Protein AF-F0Z780-F1 (afdb_monomer)

Radius of gyration: 33.23 Å; Cα contacts (8 Å, |Δi|>4): 718; chains: 1; bounding box: 71×70×121 Å

Secondary structure (DSSP, 8-state):
------------------------EEEETTEEEE---SSS-PEEEEEEEESSTTS-SEEEEEEEEEEEEEETTTTEEEEEESS-GGG--GGGSBT-EEEEEEEETTTTEEEEEE--GGGGGGSPPPEEEEESSPPPTT-EEEEEEEESTTBT-S-TTEEEEE-SS-EEEEEE---TT-TT--TTEEEEEEPS--SEEEEESSTT-SSEEEEEPPPPEEEEEEEETTTTEEEEEEE-----EETTTTEE-EEEEETTEEPPGGGEEEE-SSEEEEE----EEEEEEEEEEETTEEEEEEEEE--EEEEEEE---SSS--PEEEEEEEEEEHHHHHT-

pLDDT: mean 75.07, std 19.09, range [22.58, 96.75]

InterPro domains:
  IPR052014 Dictyostelium Tiger [PTHR31341] (7-334)
  IPR057594 TgrO1-like, immunoglobulin-like domain [PF24612] (133-207)

Foldseek 3Di:
DDDDDDPPPPPPPPPPPPPPPDWDFDDDVQKTKTQPPVPFDWAFQKKFWAQEPVNPHTDDIWGWDFDPDQPPVGSIIIIGTPDDDPPDDLQSAALIAMWTWTAGPVVRDIDTRDDDPCVLVVDDDWPPKDWPDAAFLQWDKTKIFTGNLRGNANDQQWWWKFDLADTDIWGKDDDSPDPPDDSRIIITTTHRHFAWIWIGSHPVSPDIDIGGHDFWAFPDWDADQVQQKIKTFTARKDDFFDDPVRDGQKWKDKPNHTDDPVQFPDIDGGMTMGNHDDQAWDKIWMKMGGNPGIDIDIDIDDWFFDDWDWPDDPDDDIDIDTDGGNPHHPVVVVVD

Solvent-accessible surface area (backbone atoms only — not comparable to full-atom values): 19415 Å² total; per-residue (Å²): 133,87,76,90,76,80,81,76,78,80,77,80,76,82,74,81,77,79,73,80,85,73,81,52,76,48,59,53,95,64,38,45,37,42,58,46,92,63,89,81,76,65,46,75,39,35,38,40,33,11,57,34,77,80,64,79,44,80,70,46,76,45,46,42,42,81,45,94,56,59,46,85,91,63,70,21,52,36,28,40,50,72,70,72,75,92,80,67,68,48,77,72,39,46,38,9,32,64,35,29,27,26,40,34,85,87,78,74,43,77,49,68,75,46,75,54,87,66,56,52,58,76,48,72,70,59,42,80,70,42,68,79,55,61,42,45,18,77,27,40,77,35,47,34,37,31,42,35,48,35,43,52,32,93,50,65,39,47,23,30,39,37,46,96,86,44,79,44,79,31,50,28,62,58,55,96,83,47,91,81,58,47,54,41,55,38,43,33,44,46,68,61,49,69,30,59,34,38,40,16,60,38,89,78,64,78,62,60,43,87,46,44,40,42,50,40,44,83,76,49,74,47,78,40,83,91,76,31,30,35,39,35,33,35,38,35,33,67,73,63,64,46,70,101,79,54,40,75,44,62,48,45,24,52,70,84,42,74,60,56,73,86,33,51,71,46,59,44,45,44,39,36,34,28,60,45,85,74,74,43,23,42,79,42,43,40,33,44,33,40,71,84,29,60,37,72,51,77,48,71,48,69,60,42,77,72,48,73,48,70,73,53,54,104,72,92,57,62,60,73,48,74,43,60,46,18,78,45,44,69,68,63,56,78,78,109

Organism: Dictyostelium purpureum (NCBI:txid5786)

Mean predicted aligned error: 13.3 Å

Structure (mmCIF, N/CA/C/O backbone):
data_AF-F0Z780-F1
#
_entry.id   AF-F0Z780-F1
#
loop_
_atom_site.group_PDB
_atom_site.id
_atom_site.type_symbol
_atom_site.label_atom_id
_atom_site.label_alt_id
_atom_site.label_comp_id
_atom_site.label_asym_id
_atom_site.label_entity_id
_atom_site.label_seq_id
_atom_site.pdbx_PDB_ins_code
_atom_site.Cartn_x
_atom_site.Cartn_y
_atom_site.Cartn_z
_atom_site.occupancy
_atom_site.B_iso_or_equiv
_atom_site.auth_seq_id
_atom_site.auth_comp_id
_atom_site.auth_asym_id
_atom_site.auth_atom_id
_atom_site.pdbx_PDB_model_num
ATOM 1 N N . MET A 1 1 ? -29.418 52.257 -61.239 1.00 32.25 1 MET A N 1
ATOM 2 C CA . MET A 1 1 ? -30.129 51.073 -61.762 1.00 32.25 1 MET A CA 1
ATOM 3 C C . MET A 1 1 ? -29.142 49.912 -61.785 1.00 32.25 1 MET A C 1
ATOM 5 O O . MET A 1 1 ? -28.272 49.930 -62.636 1.00 32.25 1 MET A O 1
ATOM 9 N N . PHE A 1 2 ? -29.256 49.010 -60.795 1.00 33.00 2 PHE A N 1
ATOM 10 C CA . PHE A 1 2 ? -28.648 47.668 -60.660 1.00 33.00 2 PHE A CA 1
ATOM 11 C C . PHE A 1 2 ? -27.128 47.525 -60.923 1.00 33.00 2 PHE A C 1
ATOM 13 O O . PHE A 1 2 ? -26.629 47.813 -61.997 1.00 33.00 2 PHE A O 1
ATOM 20 N N . LYS A 1 3 ? -26.317 46.993 -60.009 1.00 36.34 3 LYS A N 1
ATOM 21 C CA . LYS A 1 3 ? -26.526 45.740 -59.275 1.00 36.34 3 LYS A CA 1
ATOM 22 C C . LYS A 1 3 ? -25.589 45.709 -58.067 1.00 36.34 3 LYS A C 1
ATOM 24 O O . LYS A 1 3 ? -24.379 45.869 -58.231 1.00 36.34 3 LYS A O 1
ATOM 29 N N . ASP A 1 4 ? -26.159 45.444 -56.897 1.00 47.69 4 ASP A N 1
ATOM 30 C CA . ASP A 1 4 ? -25.434 44.998 -55.715 1.00 47.69 4 ASP A CA 1
ATOM 31 C C . ASP A 1 4 ? -24.524 43.824 -56.082 1.00 47.69 4 ASP A C 1
ATOM 33 O O . ASP A 1 4 ? -24.980 42.760 -56.507 1.00 47.69 4 ASP A O 1
ATOM 37 N N . LYS A 1 5 ? -23.213 44.026 -55.946 1.00 40.94 5 LYS A N 1
ATOM 38 C CA . LYS A 1 5 ? -22.260 42.922 -55.934 1.00 40.94 5 LYS A CA 1
ATOM 39 C C . LYS A 1 5 ? -22.094 42.496 -54.486 1.00 40.94 5 LYS A C 1
ATOM 41 O O . LYS A 1 5 ? -21.466 43.196 -53.696 1.00 40.94 5 LYS A O 1
ATOM 46 N N . ASN A 1 6 ? -22.707 41.356 -54.181 1.00 42.12 6 ASN A N 1
ATOM 47 C CA . ASN A 1 6 ? -22.566 40.579 -52.958 1.00 42.12 6 ASN A CA 1
ATOM 48 C C . ASN A 1 6 ? -21.171 40.746 -52.341 1.00 42.12 6 ASN A C 1
ATOM 50 O O . ASN A 1 6 ? -20.181 40.244 -52.877 1.00 42.12 6 ASN A O 1
ATOM 54 N N . LYS A 1 7 ? -21.098 41.429 -51.194 1.00 35.34 7 LYS A N 1
ATOM 55 C CA . LYS A 1 7 ? -19.942 41.333 -50.306 1.00 35.34 7 LYS A CA 1
ATOM 56 C C . LYS A 1 7 ? -19.950 39.927 -49.720 1.00 35.34 7 LYS A C 1
ATOM 58 O O . LYS A 1 7 ? -20.640 39.656 -48.743 1.00 35.34 7 LYS A O 1
ATOM 63 N N . ILE A 1 8 ? -19.207 39.025 -50.350 1.00 35.94 8 ILE A N 1
ATOM 64 C CA . ILE A 1 8 ? -18.860 37.744 -49.747 1.00 35.94 8 ILE A CA 1
ATOM 65 C C . ILE A 1 8 ? -17.878 38.072 -48.624 1.00 35.94 8 ILE A C 1
ATOM 67 O O . ILE A 1 8 ? -16.714 38.389 -48.862 1.00 35.94 8 ILE A O 1
ATOM 71 N N . VAL A 1 9 ? -18.380 38.061 -47.393 1.00 31.62 9 VAL A N 1
ATOM 72 C CA . VAL A 1 9 ? -17.545 38.044 -46.196 1.00 31.62 9 VAL A CA 1
ATOM 73 C C . VAL A 1 9 ? -16.902 36.662 -46.154 1.00 31.62 9 VAL A C 1
ATOM 75 O O . VAL A 1 9 ? -17.535 35.686 -45.762 1.00 31.62 9 VAL A O 1
ATOM 78 N N . ILE A 1 10 ? -15.657 36.564 -46.617 1.00 31.69 10 ILE A N 1
ATOM 79 C CA . ILE A 1 10 ? -14.843 35.368 -46.402 1.00 31.69 10 ILE A CA 1
ATOM 80 C C . ILE A 1 10 ? -14.388 35.425 -44.945 1.00 31.69 10 ILE A C 1
ATOM 82 O O . ILE A 1 10 ? -13.395 36.061 -44.600 1.00 31.69 10 ILE A O 1
ATOM 86 N N . LEU A 1 11 ? -15.178 34.796 -44.078 1.00 30.33 11 LEU A N 1
ATOM 87 C CA . LEU A 1 11 ? -14.785 34.466 -42.718 1.00 30.33 11 LEU A CA 1
ATOM 88 C C . LEU A 1 11 ? -13.691 33.396 -42.824 1.00 30.33 11 LEU A C 1
ATOM 90 O O . LEU A 1 11 ? -13.975 32.215 -43.017 1.00 30.33 11 LEU A O 1
ATOM 94 N N . VAL A 1 12 ? -12.426 33.815 -42.767 1.00 30.61 12 VAL A N 1
ATOM 95 C CA . VAL A 1 12 ? -11.300 32.886 -42.644 1.00 30.61 12 VAL A CA 1
ATOM 96 C C . VAL A 1 12 ? -11.346 32.322 -41.228 1.00 30.61 12 VAL A C 1
ATOM 98 O O . VAL A 1 12 ? -10.848 32.921 -40.277 1.00 30.61 12 VAL A O 1
ATOM 101 N N . PHE A 1 13 ? -12.009 31.177 -41.086 1.00 30.56 13 PHE A N 1
ATOM 102 C CA . PHE A 1 13 ? -11.932 30.345 -39.896 1.00 30.56 13 PHE A CA 1
ATOM 103 C C . PHE A 1 13 ? -10.505 29.788 -39.817 1.00 30.56 13 PHE A C 1
ATOM 105 O O . PHE A 1 13 ? -10.156 28.816 -40.485 1.00 30.56 13 PHE A O 1
ATOM 112 N N . LEU A 1 14 ? -9.659 30.436 -39.020 1.00 28.91 14 LEU A N 1
ATOM 113 C CA . LEU A 1 14 ? -8.366 29.902 -38.603 1.00 28.91 14 LEU A CA 1
ATOM 114 C C . LEU A 1 14 ? -8.640 28.763 -37.611 1.00 28.91 14 LEU A C 1
ATOM 116 O O . LEU A 1 14 ? -8.629 28.947 -36.397 1.00 28.91 14 LEU A O 1
ATOM 120 N N . ILE A 1 15 ? -8.950 27.577 -38.138 1.00 30.05 15 ILE A N 1
ATOM 121 C CA . ILE A 1 15 ? -8.931 26.347 -37.350 1.00 30.05 15 ILE A CA 1
ATOM 122 C C . ILE A 1 15 ? -7.457 26.045 -37.099 1.00 30.05 15 ILE A C 1
ATOM 124 O O . ILE A 1 15 ? -6.751 25.536 -37.967 1.00 30.05 15 ILE A O 1
ATOM 128 N N . HIS A 1 16 ? -6.980 26.399 -35.909 1.00 26.27 16 HIS A N 1
ATOM 129 C CA . HIS A 1 16 ? -5.718 25.896 -35.392 1.00 26.27 16 HIS A CA 1
ATOM 130 C C . HIS A 1 16 ? -5.920 24.402 -35.099 1.00 26.27 16 HIS A C 1
ATOM 132 O O . HIS A 1 16 ? -6.321 24.003 -34.008 1.00 26.27 16 HIS A O 1
ATOM 138 N N . LEU A 1 17 ? -5.743 23.574 -36.129 1.00 26.86 17 LEU A N 1
ATOM 139 C CA . LEU A 1 17 ? -5.691 22.123 -36.013 1.00 26.86 17 LEU A CA 1
ATOM 140 C C . LEU A 1 17 ? -4.353 21.781 -35.355 1.00 26.86 17 LEU A C 1
ATOM 142 O O . LEU A 1 17 ? -3.358 21.501 -36.018 1.00 26.86 17 LEU A O 1
ATOM 146 N N . SER A 1 18 ? -4.321 21.847 -34.027 1.00 22.58 18 SER A N 1
ATOM 147 C CA . SER A 1 18 ? -3.290 21.190 -33.232 1.00 22.58 18 SER A CA 1
ATOM 148 C C . SER A 1 18 ? -3.491 19.683 -33.379 1.00 22.58 18 SER A C 1
ATOM 150 O O . SER A 1 18 ? -4.132 19.041 -32.552 1.00 22.58 18 SER A O 1
ATOM 152 N N . ILE A 1 19 ? -3.003 19.116 -34.484 1.00 26.52 19 ILE A N 1
ATOM 153 C CA . ILE A 1 19 ? -2.889 17.668 -34.632 1.00 26.52 19 ILE A CA 1
ATOM 154 C C . ILE A 1 19 ? -1.747 17.255 -33.708 1.00 26.52 19 ILE A C 1
ATOM 156 O O . ILE A 1 19 ? -0.570 17.446 -34.009 1.00 26.52 19 ILE A O 1
ATOM 160 N N . CYS A 1 20 ? -2.100 16.754 -32.529 1.00 24.77 20 CYS A N 1
ATOM 161 C CA . CYS A 1 20 ? -1.158 16.085 -31.651 1.00 24.77 20 CYS A CA 1
ATOM 162 C C . CYS A 1 20 ? -0.715 14.784 -32.333 1.00 24.77 20 CYS A C 1
ATOM 164 O O . CYS A 1 20 ? -1.412 13.776 -32.269 1.00 24.77 20 CYS A O 1
ATOM 166 N N . PHE A 1 21 ? 0.437 14.806 -33.002 1.00 29.17 21 PHE A N 1
ATOM 167 C CA . PHE A 1 21 ? 1.091 13.598 -33.494 1.00 29.17 21 PHE A CA 1
ATOM 168 C C . PHE A 1 21 ? 1.757 12.887 -32.313 1.00 29.17 21 PHE A C 1
ATOM 170 O O . PHE A 1 21 ? 2.823 13.280 -31.842 1.00 29.17 21 PHE A O 1
ATOM 177 N N . GLY A 1 22 ? 1.074 11.872 -31.789 1.00 30.83 22 GLY A N 1
ATOM 178 C CA . GLY A 1 22 ? 1.576 10.999 -30.737 1.00 30.83 22 GLY A CA 1
ATOM 179 C C . GLY A 1 22 ? 2.005 9.663 -31.324 1.00 30.83 22 GLY A C 1
ATOM 180 O O . GLY A 1 22 ? 1.168 8.838 -31.669 1.00 30.83 22 GLY A O 1
ATOM 181 N N . TYR A 1 23 ? 3.310 9.437 -31.415 1.00 42.38 23 TYR A N 1
ATOM 182 C CA . TYR A 1 23 ? 3.875 8.131 -31.729 1.00 42.38 23 TYR A CA 1
ATOM 183 C C . TYR A 1 23 ? 3.561 7.141 -30.596 1.00 42.38 23 TYR A C 1
ATOM 185 O O . TYR A 1 23 ? 4.001 7.320 -29.454 1.00 42.38 23 TYR A O 1
ATOM 193 N N . HIS A 1 24 ? 2.803 6.085 -30.893 1.00 41.69 24 HIS A N 1
ATOM 194 C CA . HIS A 1 24 ? 2.507 5.022 -29.936 1.00 41.69 24 HIS A CA 1
ATOM 195 C C . HIS A 1 24 ? 3.408 3.811 -30.192 1.00 41.69 24 HIS A C 1
ATOM 197 O O . HIS A 1 24 ? 3.017 2.862 -30.865 1.00 41.69 24 HIS A O 1
ATOM 203 N N . VAL A 1 25 ? 4.604 3.804 -29.588 1.00 43.06 25 VAL A N 1
ATOM 204 C CA . VAL A 1 25 ? 5.310 2.532 -29.357 1.00 43.06 25 VAL A CA 1
ATOM 205 C C . VAL A 1 25 ? 4.519 1.757 -28.321 1.00 43.06 25 VAL A C 1
ATOM 207 O O . VAL A 1 25 ? 4.438 2.185 -27.164 1.00 43.06 25 VAL A O 1
ATOM 210 N N . LYS A 1 26 ? 3.954 0.624 -28.729 1.00 43.34 26 LYS A N 1
ATOM 211 C CA . LYS A 1 26 ? 3.425 -0.380 -27.808 1.00 43.34 26 LYS A CA 1
ATOM 212 C C . LYS A 1 26 ? 4.410 -1.535 -27.779 1.00 43.34 26 LYS A C 1
ATOM 214 O O . LYS A 1 26 ? 4.748 -2.096 -28.818 1.00 43.34 26 LYS A O 1
ATOM 219 N N . THR A 1 27 ? 4.887 -1.885 -26.594 1.00 41.91 27 THR A N 1
ATOM 220 C CA . THR A 1 27 ? 5.750 -3.049 -26.416 1.00 41.91 27 THR A CA 1
ATOM 221 C C . THR A 1 27 ? 5.026 -4.102 -25.600 1.00 41.91 27 THR A C 1
ATOM 223 O O . THR A 1 27 ? 4.322 -3.816 -24.635 1.00 41.91 27 THR A O 1
ATOM 226 N N . SER A 1 28 ? 5.175 -5.348 -26.025 1.00 39.94 28 SER A N 1
ATOM 227 C CA . SER A 1 28 ? 4.745 -6.522 -25.274 1.00 39.94 28 SER A CA 1
ATOM 228 C C . SER A 1 28 ? 5.865 -7.536 -25.400 1.00 39.94 28 SER A C 1
ATOM 230 O O . SER A 1 28 ? 6.290 -7.804 -26.520 1.00 39.94 28 SER A O 1
ATOM 232 N N . TYR A 1 29 ? 6.368 -8.031 -24.270 1.00 41.41 29 TYR A N 1
ATOM 233 C CA . TYR A 1 29 ? 7.447 -9.017 -24.127 1.00 41.41 29 TYR A CA 1
ATOM 234 C C . TYR A 1 29 ? 8.071 -9.535 -25.446 1.00 41.41 29 TYR A C 1
ATOM 236 O O . TYR A 1 29 ? 7.541 -10.436 -26.094 1.00 41.41 29 TYR A O 1
ATOM 244 N N . GLY A 1 30 ? 9.213 -8.959 -25.840 1.00 46.81 30 GLY A N 1
ATOM 245 C CA . GLY A 1 30 ? 9.978 -9.384 -27.024 1.00 46.81 30 GLY A CA 1
ATOM 246 C C . GLY A 1 30 ? 9.555 -8.765 -28.362 1.00 46.81 30 GLY A C 1
ATOM 247 O O . GLY A 1 30 ? 10.247 -8.996 -29.351 1.00 46.81 30 GLY A O 1
ATOM 248 N N . LYS A 1 31 ? 8.488 -7.954 -28.387 1.00 46.81 31 LYS A N 1
ATOM 249 C CA . LYS A 1 31 ? 7.977 -7.273 -29.584 1.00 46.81 31 LYS A CA 1
ATOM 250 C C . LYS A 1 31 ? 7.910 -5.763 -29.393 1.00 46.81 31 LYS A C 1
ATOM 252 O O . LYS A 1 31 ? 7.427 -5.282 -28.363 1.00 46.81 31 LYS A O 1
ATOM 257 N N . ILE A 1 32 ? 8.338 -5.030 -30.415 1.00 53.16 32 ILE A N 1
ATOM 258 C CA . ILE A 1 32 ? 8.070 -3.597 -30.563 1.00 53.16 32 ILE A CA 1
ATOM 259 C C . ILE A 1 32 ? 7.029 -3.446 -31.670 1.00 53.16 32 ILE A C 1
ATOM 261 O O . ILE A 1 32 ? 7.274 -3.871 -32.799 1.00 53.16 32 ILE A O 1
ATOM 265 N N . VAL A 1 33 ? 5.878 -2.860 -31.338 1.00 49.50 33 VAL A N 1
ATOM 266 C CA . VAL A 1 33 ? 4.855 -2.449 -32.303 1.00 49.50 33 VAL A CA 1
ATOM 267 C C . VAL A 1 33 ? 4.953 -0.945 -32.473 1.00 49.50 33 VAL A C 1
ATOM 269 O O . VAL A 1 33 ? 4.894 -0.192 -31.495 1.00 49.50 33 VAL A O 1
ATOM 272 N N . VAL A 1 34 ? 5.108 -0.528 -33.723 1.00 51.00 34 VAL A N 1
ATOM 273 C CA . VAL A 1 34 ? 5.203 0.874 -34.096 1.00 51.00 34 VAL A CA 1
ATOM 274 C C . VAL A 1 34 ? 4.045 1.247 -35.016 1.00 51.00 34 VAL A C 1
ATOM 276 O O . VAL A 1 34 ? 3.929 0.666 -36.093 1.00 51.00 34 VAL A O 1
ATOM 279 N N . ASP A 1 35 ? 3.231 2.218 -34.589 1.00 45.94 35 ASP A N 1
ATOM 280 C CA . ASP A 1 35 ? 2.160 2.822 -35.392 1.00 45.94 35 ASP A CA 1
ATOM 281 C C . ASP A 1 35 ? 2.715 3.966 -36.251 1.00 45.94 35 ASP A C 1
ATOM 283 O O . ASP A 1 35 ? 3.224 4.962 -35.727 1.00 45.94 35 ASP A O 1
ATOM 287 N N . PHE A 1 36 ? 2.652 3.781 -37.572 1.00 50.12 36 PHE A N 1
ATOM 288 C CA . PHE A 1 36 ? 3.185 4.688 -38.593 1.00 50.12 36 PHE A CA 1
ATOM 289 C C . PHE A 1 36 ? 2.092 5.342 -39.446 1.00 50.12 36 PHE A C 1
ATOM 291 O O . PHE A 1 36 ? 2.334 5.717 -40.592 1.00 50.12 36 PHE A O 1
ATOM 298 N N . THR A 1 37 ? 0.895 5.580 -38.903 1.00 45.38 37 THR A N 1
ATOM 299 C CA . THR A 1 37 ? -0.099 6.428 -39.599 1.00 45.38 37 THR A CA 1
ATOM 300 C C . THR A 1 37 ? 0.425 7.843 -39.951 1.00 45.38 37 THR A C 1
ATOM 302 O O . THR A 1 37 ? -0.179 8.535 -40.770 1.00 45.38 37 THR A O 1
ATOM 305 N N . GLY A 1 38 ? 1.594 8.252 -39.430 1.00 42.16 38 GLY A N 1
ATOM 306 C CA . GLY A 1 38 ? 2.463 9.298 -39.991 1.00 42.16 38 GLY A CA 1
ATOM 307 C C . GLY A 1 38 ? 3.493 8.731 -40.984 1.00 42.16 38 GLY A C 1
ATOM 308 O O . GLY A 1 38 ? 4.464 8.093 -40.594 1.00 42.16 38 GLY A O 1
ATOM 309 N N . LEU A 1 39 ? 3.283 8.995 -42.273 1.00 36.22 39 LEU A N 1
ATOM 310 C CA . LEU A 1 39 ? 3.815 8.277 -43.441 1.00 36.22 39 LEU A CA 1
ATOM 311 C C . LEU A 1 39 ? 5.340 8.109 -43.646 1.00 36.22 39 LEU A C 1
ATOM 313 O O . LEU A 1 39 ? 5.678 7.418 -44.599 1.00 36.22 39 LEU A O 1
ATOM 317 N N . TYR A 1 40 ? 6.269 8.661 -42.854 1.00 48.00 40 TYR A N 1
ATOM 318 C CA . TYR A 1 40 ? 7.717 8.527 -43.142 1.00 48.00 40 TYR A CA 1
ATOM 319 C C . TYR A 1 40 ? 8.622 8.789 -41.926 1.00 48.00 40 TYR A C 1
ATOM 321 O O . TYR A 1 40 ? 9.288 9.819 -41.898 1.00 48.00 40 TYR A O 1
ATOM 329 N N . ASP A 1 41 ? 8.720 7.884 -40.945 1.00 48.91 41 ASP A N 1
ATOM 330 C CA . ASP A 1 41 ? 9.690 8.085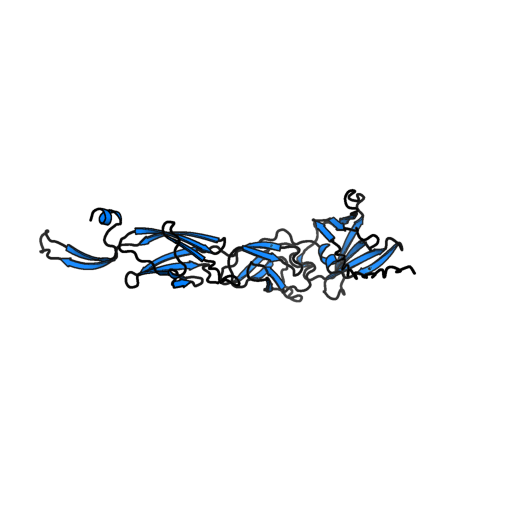 -39.856 1.00 48.91 41 ASP A CA 1
ATOM 331 C C . ASP A 1 41 ? 10.521 6.855 -39.468 1.00 48.91 41 ASP A C 1
ATOM 333 O O . ASP A 1 41 ? 10.168 5.697 -39.686 1.00 48.91 41 ASP A O 1
ATOM 337 N N . ARG A 1 42 ? 11.705 7.164 -38.936 1.00 55.53 42 ARG A N 1
ATOM 338 C CA . ARG A 1 42 ? 12.853 6.279 -38.712 1.00 55.53 42 ARG A CA 1
ATOM 339 C C . ARG A 1 42 ? 12.529 5.180 -37.683 1.00 55.53 42 ARG A C 1
ATOM 341 O O . ARG A 1 42 ? 11.993 5.461 -36.613 1.00 55.53 42 ARG A O 1
ATOM 348 N N . VAL A 1 43 ? 12.929 3.935 -37.961 1.00 60.84 43 VAL A N 1
ATOM 349 C CA . VAL A 1 43 ? 12.698 2.768 -37.079 1.00 60.84 43 VAL A CA 1
ATOM 350 C C . VAL A 1 43 ? 13.960 2.347 -36.305 1.00 60.84 43 VAL A C 1
ATOM 352 O O . VAL A 1 43 ? 15.005 2.153 -36.936 1.00 60.84 43 VAL A O 1
ATOM 355 N N . PRO A 1 44 ? 13.901 2.153 -34.967 1.00 63.44 44 PRO A N 1
ATOM 356 C CA . PRO 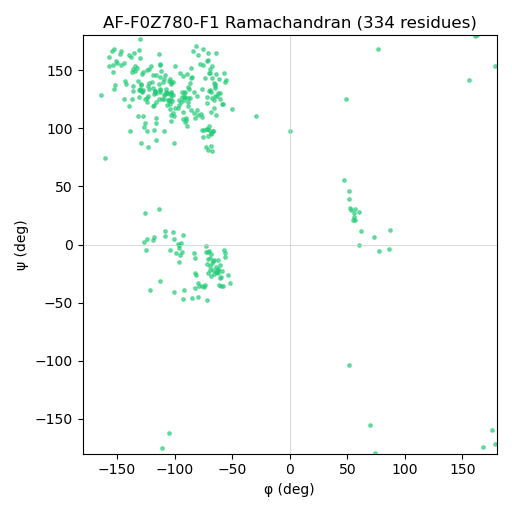A 1 44 ? 15.031 1.626 -34.204 1.00 63.44 44 PRO A CA 1
ATOM 357 C C . PRO A 1 44 ? 15.462 0.239 -34.709 1.00 63.44 44 PRO A C 1
ATOM 359 O O . PRO A 1 44 ? 14.675 -0.703 -34.675 1.00 63.44 44 PRO A O 1
ATOM 362 N N . LEU A 1 45 ? 16.719 0.110 -35.143 1.00 69.50 45 LEU A N 1
ATOM 363 C CA . LEU A 1 45 ? 17.330 -1.170 -35.526 1.00 69.50 45 LEU A CA 1
ATOM 364 C C . LEU A 1 45 ? 18.071 -1.814 -34.355 1.00 69.50 45 LEU A C 1
ATOM 366 O O . LEU A 1 45 ? 17.918 -3.001 -34.080 1.00 69.50 45 LEU A O 1
ATOM 370 N N . ASN A 1 46 ? 18.870 -1.008 -33.656 1.00 73.19 46 ASN A N 1
ATOM 371 C CA . ASN A 1 46 ? 19.685 -1.447 -32.532 1.00 73.19 46 ASN A CA 1
ATOM 372 C C . ASN A 1 46 ? 19.497 -0.479 -31.369 1.00 73.19 46 ASN A C 1
ATOM 374 O O . ASN A 1 46 ? 19.444 0.737 -31.569 1.00 73.19 46 ASN A O 1
ATOM 378 N N . ILE A 1 47 ? 19.436 -1.016 -30.154 1.00 75.50 47 ILE A N 1
ATOM 379 C CA . ILE A 1 47 ? 19.393 -0.225 -28.925 1.00 75.50 47 ILE A CA 1
ATOM 380 C C . ILE A 1 47 ? 20.618 -0.569 -28.093 1.00 75.50 47 ILE A C 1
ATOM 382 O O . ILE A 1 47 ? 20.791 -1.715 -27.682 1.00 75.50 47 ILE A O 1
ATOM 386 N N . THR A 1 48 ? 21.451 0.428 -27.827 1.00 75.94 48 THR A N 1
ATOM 387 C CA . THR A 1 48 ? 22.587 0.308 -26.920 1.00 75.94 48 THR A CA 1
ATOM 388 C C . THR A 1 48 ? 22.164 0.773 -25.536 1.00 75.94 48 THR A C 1
ATOM 390 O O . THR A 1 48 ? 21.719 1.906 -25.348 1.00 75.94 48 THR A O 1
ATOM 393 N N . ILE A 1 49 ? 22.313 -0.117 -24.564 1.00 76.69 49 ILE A N 1
ATOM 394 C CA . ILE A 1 49 ? 22.184 0.162 -23.140 1.00 76.69 49 ILE A CA 1
ATOM 395 C C . ILE A 1 49 ? 23.569 0.513 -22.611 1.00 76.69 49 ILE A C 1
ATOM 397 O O . ILE A 1 49 ? 24.533 -0.223 -22.838 1.00 76.69 49 ILE A O 1
ATOM 401 N N . TYR A 1 50 ? 23.654 1.617 -21.885 1.00 74.31 50 TYR A N 1
ATOM 402 C CA . TYR A 1 50 ? 24.871 2.129 -21.276 1.00 74.31 50 TYR A CA 1
ATOM 403 C C . TYR A 1 50 ? 24.800 1.964 -19.768 1.00 74.31 50 TYR A C 1
ATOM 405 O O . TYR A 1 50 ? 23.741 2.134 -19.168 1.00 74.31 50 TYR A O 1
ATOM 413 N N . LYS A 1 51 ? 25.933 1.640 -19.148 1.00 72.06 51 LYS A N 1
ATOM 414 C CA . LYS A 1 51 ? 26.015 1.432 -17.698 1.00 72.06 51 LYS A CA 1
ATOM 415 C C . LYS A 1 51 ? 25.757 2.721 -16.908 1.00 72.06 51 LYS A C 1
ATOM 417 O O . LYS A 1 51 ? 25.349 2.655 -15.757 1.00 72.06 51 LYS A O 1
ATOM 422 N N . ASP A 1 52 ? 26.009 3.873 -17.518 1.00 71.88 52 ASP A N 1
ATOM 423 C CA . ASP A 1 52 ? 25.904 5.183 -16.890 1.00 71.88 52 ASP A CA 1
ATOM 424 C C . ASP A 1 52 ? 24.888 6.091 -17.607 1.00 71.88 52 ASP A C 1
ATOM 426 O O . ASP A 1 52 ? 24.688 5.963 -18.822 1.00 71.88 52 ASP A O 1
ATOM 430 N N . PRO A 1 53 ? 24.282 7.057 -16.889 1.00 70.38 53 PRO A N 1
ATOM 431 C CA . PRO A 1 53 ? 23.324 7.992 -17.475 1.00 70.38 53 PRO A CA 1
ATOM 432 C C . PRO A 1 53 ? 23.951 8.954 -18.497 1.00 70.38 53 PRO A C 1
ATOM 434 O O . PRO A 1 53 ? 23.226 9.583 -19.264 1.00 70.38 53 PRO A O 1
ATOM 437 N N . TYR A 1 54 ? 25.285 9.065 -18.544 1.00 75.62 54 TYR A N 1
ATOM 438 C CA . TYR A 1 54 ? 26.013 9.932 -19.475 1.00 75.62 54 TYR A CA 1
ATOM 439 C C . TYR A 1 54 ? 26.437 9.218 -20.767 1.00 75.62 54 TYR A C 1
ATOM 441 O O . TYR A 1 54 ? 27.174 9.800 -21.564 1.00 75.62 54 TYR A O 1
ATOM 449 N N . LEU A 1 55 ? 25.969 7.983 -20.988 1.00 73.06 55 LEU A N 1
ATOM 450 C CA . LEU A 1 55 ? 26.221 7.185 -22.191 1.00 73.06 55 LEU A CA 1
ATOM 451 C C . LEU A 1 55 ? 27.710 6.959 -22.500 1.00 73.06 55 LEU A C 1
ATOM 453 O O . LEU A 1 55 ? 28.100 6.835 -23.663 1.00 73.06 55 LEU A O 1
ATOM 457 N N . LYS A 1 56 ? 28.568 6.908 -21.479 1.00 72.94 56 LYS A N 1
ATOM 458 C CA . LYS A 1 56 ? 30.017 6.759 -21.680 1.00 72.94 56 LYS A CA 1
ATOM 459 C C . LYS A 1 56 ? 30.428 5.310 -21.891 1.00 72.94 56 LYS A C 1
ATOM 461 O O . LYS A 1 56 ? 31.335 5.042 -22.676 1.00 72.94 56 LYS A O 1
ATOM 466 N N . ILE A 1 57 ? 29.787 4.379 -21.188 1.00 69.81 57 ILE A N 1
ATOM 467 C CA . ILE A 1 57 ? 30.204 2.977 -21.144 1.00 69.81 57 ILE A CA 1
ATOM 468 C C . ILE A 1 57 ? 29.086 2.105 -21.723 1.00 69.81 57 ILE A C 1
ATOM 470 O O . ILE A 1 57 ? 28.126 1.796 -21.007 1.00 69.81 57 ILE A O 1
ATOM 474 N N . PRO A 1 58 ? 29.172 1.699 -23.007 1.00 67.00 58 PRO A N 1
ATOM 475 C CA . PRO A 1 58 ? 28.201 0.783 -23.584 1.00 67.00 58 PRO A CA 1
ATOM 476 C C . PRO A 1 58 ? 28.301 -0.565 -22.873 1.00 67.00 58 PRO A C 1
ATOM 478 O O . PRO A 1 58 ? 29.392 -1.055 -22.579 1.00 67.00 58 PRO A O 1
ATOM 481 N N . TYR A 1 59 ? 27.150 -1.157 -22.587 1.00 71.06 59 TYR A N 1
ATOM 482 C CA . TYR A 1 59 ? 27.057 -2.366 -21.782 1.00 71.06 59 TYR A CA 1
ATOM 483 C C . TYR A 1 59 ? 26.380 -3.516 -22.527 1.00 71.06 59 TYR A C 1
ATOM 485 O O . TYR A 1 59 ? 26.825 -4.659 -22.439 1.00 71.06 59 TYR A O 1
ATOM 493 N N . LEU A 1 60 ? 25.337 -3.219 -23.306 1.00 74.38 60 LEU A N 1
ATOM 494 C CA . LEU A 1 60 ? 24.594 -4.226 -24.058 1.00 74.38 60 LEU A CA 1
ATOM 495 C C . LEU A 1 60 ? 23.978 -3.636 -25.318 1.00 74.38 60 LEU A C 1
ATOM 497 O O . LEU A 1 60 ? 23.363 -2.579 -25.269 1.00 74.38 60 LEU A O 1
ATOM 501 N N . ASN A 1 61 ? 24.074 -4.369 -26.423 1.00 73.12 61 ASN A N 1
ATOM 502 C CA . ASN A 1 61 ? 23.351 -4.067 -27.650 1.00 73.12 61 ASN A CA 1
ATOM 503 C C . ASN A 1 61 ? 22.178 -5.037 -27.812 1.00 73.12 61 ASN A C 1
ATOM 505 O O . ASN A 1 61 ? 22.355 -6.256 -27.865 1.00 73.12 61 ASN A O 1
ATOM 509 N N . LEU A 1 62 ? 20.974 -4.481 -27.879 1.00 73.19 62 LEU A N 1
ATOM 510 C CA . LEU A 1 62 ? 19.759 -5.184 -28.251 1.00 73.19 62 LEU A CA 1
ATOM 511 C C . LEU A 1 62 ? 19.559 -5.024 -29.753 1.00 73.19 62 LEU A C 1
ATOM 513 O O . LEU A 1 62 ? 19.309 -3.917 -30.231 1.00 73.19 62 LEU A O 1
ATOM 517 N N . ASN A 1 63 ? 19.661 -6.135 -30.476 1.00 69.44 63 ASN A N 1
ATOM 518 C CA . ASN A 1 63 ? 19.443 -6.157 -31.914 1.00 69.44 63 ASN A CA 1
ATOM 519 C C . ASN A 1 63 ? 17.990 -6.531 -32.197 1.00 69.44 63 ASN A C 1
ATOM 521 O O . ASN A 1 63 ? 17.474 -7.527 -31.667 1.00 69.44 63 ASN A O 1
ATOM 525 N N . PHE A 1 64 ? 17.356 -5.743 -33.052 1.00 68.12 64 PHE A N 1
ATOM 526 C CA . PHE A 1 64 ? 16.008 -5.989 -33.525 1.00 68.12 64 PHE A CA 1
ATOM 527 C C . PHE A 1 64 ? 16.069 -6.326 -35.006 1.00 68.12 64 PHE A C 1
ATOM 529 O O . PHE A 1 64 ? 16.733 -5.655 -35.794 1.00 68.12 64 PHE A O 1
ATOM 536 N N . THR A 1 65 ? 15.367 -7.385 -35.386 1.00 61.88 65 THR A N 1
ATOM 537 C CA . THR A 1 65 ? 15.104 -7.667 -36.795 1.00 61.88 65 THR A CA 1
ATOM 538 C C . THR A 1 65 ? 13.677 -7.311 -37.113 1.00 61.88 65 THR A C 1
ATOM 540 O O . THR A 1 65 ? 12.759 -7.564 -36.331 1.00 61.88 65 THR A O 1
ATOM 543 N N . TRP A 1 66 ? 13.501 -6.748 -38.299 1.00 59.16 66 TRP A N 1
ATOM 544 C CA . TRP A 1 66 ? 12.187 -6.549 -38.866 1.00 59.16 66 TRP A CA 1
ATOM 545 C C . TRP A 1 66 ? 11.477 -7.901 -38.985 1.00 59.16 66 TRP A C 1
ATOM 547 O O . TRP A 1 66 ? 12.006 -8.829 -39.607 1.00 59.16 66 TRP A O 1
ATOM 557 N N . SER A 1 67 ? 10.315 -8.045 -38.341 1.00 52.56 67 SER A N 1
ATOM 558 C CA . SER A 1 67 ? 9.514 -9.252 -38.519 1.00 52.56 67 SER A CA 1
ATOM 559 C C . SER A 1 67 ? 8.947 -9.268 -39.939 1.00 52.56 67 SER A C 1
ATOM 561 O O . SER A 1 67 ? 8.641 -8.231 -40.528 1.00 52.56 67 SER A O 1
ATOM 563 N N . LYS A 1 68 ? 8.786 -10.466 -40.499 1.00 44.25 68 LYS A N 1
ATOM 564 C CA . LYS A 1 68 ? 8.282 -10.648 -41.867 1.00 44.25 68 LYS A CA 1
ATOM 565 C C . LYS A 1 68 ? 6.790 -10.317 -42.032 1.00 44.25 68 LYS A C 1
ATOM 567 O O . LYS A 1 68 ? 6.306 -10.347 -43.159 1.00 44.25 68 LYS A O 1
ATOM 572 N N . PHE A 1 69 ? 6.065 -10.039 -40.947 1.00 43.06 69 PHE A N 1
ATOM 573 C CA . PHE A 1 69 ? 4.618 -9.837 -40.961 1.00 43.06 69 PHE A CA 1
ATOM 574 C C . PHE A 1 69 ? 4.285 -8.401 -40.544 1.00 43.06 69 PHE A C 1
ATOM 576 O O . PHE A 1 69 ? 4.343 -8.053 -39.367 1.00 43.06 69 PHE A O 1
ATOM 583 N N . SER A 1 70 ? 3.927 -7.564 -41.518 1.00 47.53 70 SER A N 1
ATOM 584 C CA . SER A 1 70 ? 3.184 -6.332 -41.251 1.00 47.53 70 SER A CA 1
ATOM 585 C C . SER A 1 70 ? 1.772 -6.704 -40.806 1.00 47.53 70 SER A C 1
ATOM 587 O O . SER A 1 70 ? 1.146 -7.536 -41.463 1.00 47.53 70 SER A O 1
ATOM 589 N N . ASP A 1 71 ? 1.266 -6.103 -39.729 1.00 44.50 71 ASP A N 1
ATOM 590 C CA . ASP A 1 71 ? -0.148 -6.235 -39.367 1.00 44.50 71 ASP A CA 1
ATOM 591 C C . ASP A 1 71 ? -0.995 -5.585 -40.481 1.00 44.50 71 ASP A C 1
ATOM 593 O O . ASP A 1 71 ? -0.905 -4.363 -40.672 1.00 44.50 71 ASP A O 1
ATOM 597 N N . PRO A 1 72 ? -1.758 -6.372 -41.264 1.00 42.12 72 PRO A N 1
ATOM 598 C CA . PRO A 1 72 ? -2.438 -5.867 -42.448 1.00 42.12 72 PRO A CA 1
ATOM 599 C C . PRO A 1 72 ? -3.591 -4.911 -42.114 1.00 42.12 72 PRO A C 1
ATOM 601 O O . PRO A 1 72 ? -3.978 -4.135 -42.986 1.00 42.12 72 PRO A O 1
ATOM 604 N N . GLU A 1 73 ? -4.117 -4.912 -40.882 1.00 40.50 73 GLU A N 1
ATOM 605 C CA . GLU A 1 73 ? -5.181 -3.979 -40.478 1.00 40.50 73 GLU A CA 1
ATOM 606 C C . GLU A 1 73 ? -4.647 -2.595 -40.077 1.00 40.50 73 GLU A C 1
ATOM 608 O O . GLU A 1 73 ? -5.367 -1.607 -40.214 1.00 40.50 73 GLU A O 1
ATOM 613 N N . PHE A 1 74 ? -3.385 -2.486 -39.641 1.00 46.50 74 PHE A N 1
ATOM 614 C CA . PHE A 1 74 ? -2.878 -1.265 -38.994 1.00 46.50 74 PHE A CA 1
ATOM 615 C C . PHE A 1 74 ? -1.603 -0.667 -39.608 1.00 46.50 74 PHE A C 1
ATOM 617 O O . PHE A 1 74 ? -1.117 0.337 -39.102 1.00 46.50 74 PHE A O 1
ATOM 624 N N . HIS A 1 75 ? -1.050 -1.238 -40.688 1.00 50.44 75 HIS A N 1
ATOM 625 C CA . HIS A 1 75 ? 0.230 -0.787 -41.278 1.00 50.44 75 HIS A CA 1
ATOM 626 C C . HIS A 1 75 ? 1.389 -0.781 -40.255 1.00 50.44 75 HIS A C 1
ATOM 628 O O . HIS A 1 75 ? 2.351 -0.024 -40.380 1.00 50.44 75 HIS A O 1
ATOM 634 N N . ASN A 1 76 ? 1.308 -1.638 -39.235 1.00 52.31 76 ASN A N 1
ATOM 635 C CA . ASN A 1 76 ? 2.315 -1.723 -38.185 1.00 52.31 76 ASN A CA 1
ATOM 636 C C . ASN A 1 76 ? 3.427 -2.683 -38.604 1.00 52.31 76 ASN A C 1
ATOM 638 O O . ASN A 1 76 ? 3.166 -3.815 -39.021 1.00 52.31 76 ASN A O 1
ATOM 642 N N . TYR A 1 77 ? 4.675 -2.268 -38.406 1.00 52.50 77 TYR A N 1
ATOM 643 C CA . TYR A 1 77 ? 5.804 -3.187 -38.421 1.00 52.50 77 TYR A CA 1
ATOM 644 C C . TYR A 1 77 ? 6.017 -3.747 -37.019 1.00 52.50 77 TYR A C 1
ATOM 646 O O . TYR A 1 77 ? 6.159 -3.000 -36.049 1.00 52.50 77 TYR A O 1
ATOM 654 N N . ILE A 1 78 ? 6.047 -5.074 -36.920 1.00 53.88 78 ILE A N 1
ATOM 655 C CA . ILE A 1 78 ? 6.454 -5.764 -35.700 1.00 53.88 78 ILE A CA 1
ATOM 656 C C . ILE A 1 78 ? 7.961 -6.003 -35.807 1.00 53.88 78 ILE A C 1
ATOM 658 O O . ILE A 1 78 ? 8.445 -6.478 -36.836 1.00 53.88 78 ILE A O 1
ATOM 662 N N . PHE A 1 79 ? 8.714 -5.659 -34.768 1.00 56.94 79 PHE A N 1
ATOM 663 C CA . PHE A 1 79 ? 10.129 -6.009 -34.658 1.00 56.94 79 PHE A CA 1
ATOM 664 C C . PHE A 1 79 ? 10.295 -7.063 -33.581 1.00 56.94 79 PHE A C 1
ATOM 666 O O . PHE A 1 79 ? 9.882 -6.853 -32.436 1.00 56.94 79 PHE A O 1
ATOM 673 N N . ASP A 1 80 ? 10.921 -8.174 -33.958 1.00 52.72 80 ASP A N 1
ATOM 674 C CA . ASP A 1 80 ? 11.250 -9.251 -33.038 1.00 52.72 80 ASP A CA 1
ATOM 675 C C . ASP A 1 80 ? 12.677 -9.037 -32.527 1.00 52.72 80 ASP A C 1
ATOM 677 O O . ASP A 1 80 ? 13.631 -8.864 -33.298 1.00 52.72 80 ASP A O 1
ATOM 681 N N . ARG A 1 81 ? 12.828 -9.024 -31.201 1.00 62.31 81 ARG A N 1
ATOM 682 C CA . ARG A 1 81 ? 14.145 -8.946 -30.568 1.00 62.31 81 ARG A CA 1
ATOM 683 C C . ARG A 1 81 ? 14.877 -10.274 -30.743 1.00 62.31 81 ARG A C 1
ATOM 685 O O . ARG A 1 81 ? 14.375 -11.315 -30.329 1.00 62.31 81 ARG A O 1
ATOM 692 N N . ILE A 1 82 ? 16.096 -10.222 -31.271 1.00 53.62 82 ILE A N 1
ATOM 693 C CA . ILE A 1 82 ? 16.916 -11.421 -31.512 1.00 53.62 82 ILE A CA 1
ATOM 694 C C . ILE A 1 82 ? 17.592 -11.897 -30.216 1.00 53.62 82 ILE A C 1
ATOM 696 O O . ILE A 1 82 ? 17.786 -13.091 -29.999 1.00 53.62 82 ILE A O 1
ATOM 700 N N . THR A 1 83 ? 17.943 -10.965 -29.326 1.00 56.94 83 THR A N 1
ATOM 701 C CA . THR A 1 83 ? 18.616 -11.269 -28.057 1.00 56.94 83 THR A CA 1
ATOM 702 C C . THR A 1 83 ? 17.595 -11.691 -26.988 1.00 56.94 83 THR A C 1
ATOM 704 O O . THR A 1 83 ? 16.763 -10.887 -26.551 1.00 56.94 83 THR A O 1
ATOM 707 N N . TYR A 1 84 ? 17.642 -12.958 -26.561 1.00 53.44 84 TYR A N 1
ATOM 708 C CA . TYR A 1 84 ? 16.732 -13.528 -25.556 1.00 53.44 84 TYR A CA 1
ATOM 709 C C . TYR A 1 84 ? 17.192 -13.296 -24.103 1.00 53.44 84 TYR A C 1
ATOM 711 O O . TYR A 1 84 ? 18.376 -13.190 -23.804 1.00 53.44 84 TYR A O 1
ATOM 719 N N . VAL A 1 85 ? 16.200 -13.243 -23.203 1.00 52.84 85 VAL A N 1
ATOM 720 C CA . VAL A 1 85 ? 16.243 -12.864 -21.770 1.00 52.84 85 VAL A CA 1
ATOM 721 C C . VAL A 1 85 ? 17.111 -13.782 -20.893 1.00 52.84 85 VAL A C 1
ATOM 723 O O . VAL A 1 85 ? 17.576 -13.362 -19.839 1.00 52.84 85 VAL A O 1
ATOM 726 N N . ALA A 1 86 ? 17.334 -15.033 -21.299 1.00 46.25 86 ALA A N 1
ATOM 727 C CA . ALA A 1 86 ? 17.700 -16.120 -20.384 1.00 46.25 86 ALA A CA 1
ATOM 728 C C . ALA A 1 86 ? 19.114 -16.050 -19.765 1.00 46.25 86 ALA A C 1
ATOM 730 O O . ALA A 1 86 ? 19.435 -16.874 -18.915 1.00 46.25 86 ALA A O 1
ATOM 731 N N . THR A 1 87 ? 19.961 -15.094 -20.157 1.00 51.44 87 THR A N 1
ATOM 732 C CA . THR A 1 87 ? 21.364 -15.015 -19.702 1.00 51.44 87 THR A CA 1
ATOM 733 C C . THR A 1 87 ? 21.744 -13.686 -19.044 1.00 51.44 87 THR A C 1
ATOM 735 O O . THR A 1 87 ? 22.919 -13.470 -18.744 1.00 51.44 87 THR A O 1
ATOM 738 N N . MET A 1 88 ? 20.797 -12.763 -18.845 1.00 65.56 88 MET A N 1
ATOM 739 C CA . MET A 1 88 ? 21.100 -11.420 -18.339 1.00 65.56 88 MET A CA 1
ATOM 740 C C . MET A 1 88 ? 20.885 -11.313 -16.832 1.00 65.56 88 MET A C 1
ATOM 742 O O . MET A 1 88 ? 19.764 -11.415 -16.349 1.00 65.56 88 MET A O 1
ATOM 746 N N . ASP A 1 89 ? 21.966 -11.034 -16.105 1.00 74.06 89 ASP A N 1
ATOM 747 C CA . ASP A 1 89 ? 21.916 -10.630 -14.698 1.00 74.06 89 ASP A CA 1
ATOM 748 C C . ASP A 1 89 ? 21.434 -9.176 -14.600 1.00 74.06 89 ASP A C 1
ATOM 750 O O . ASP A 1 89 ? 22.208 -8.239 -14.814 1.00 74.06 89 ASP A O 1
ATOM 754 N N . SER A 1 90 ? 20.144 -8.992 -14.320 1.00 72.62 90 SER A N 1
ATOM 755 C CA . SER A 1 90 ? 19.469 -7.687 -14.234 1.00 72.62 90 SER A CA 1
ATOM 756 C C . SER A 1 90 ? 20.160 -6.707 -13.278 1.00 72.62 90 SER A C 1
ATOM 758 O O . SER A 1 90 ? 20.124 -5.496 -13.519 1.00 72.62 90 SER A O 1
ATOM 760 N N . LYS A 1 91 ? 20.896 -7.211 -12.274 1.00 75.94 91 LYS A N 1
ATOM 761 C CA . LYS A 1 91 ? 21.691 -6.400 -11.342 1.00 75.94 91 LYS A CA 1
ATOM 762 C C . LYS A 1 91 ? 22.802 -5.600 -11.996 1.00 75.94 91 LYS A C 1
ATOM 764 O O . LYS A 1 91 ? 23.355 -4.710 -11.367 1.00 75.94 91 LYS A O 1
ATOM 769 N N . LYS A 1 92 ? 23.148 -5.887 -13.245 1.00 75.56 92 LYS A N 1
ATOM 770 C CA . LYS A 1 92 ? 24.195 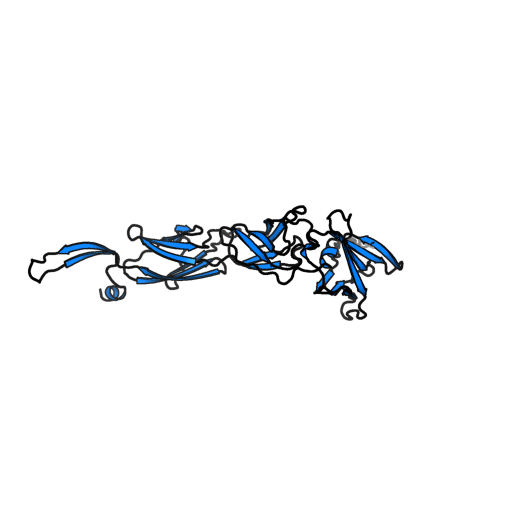-5.151 -13.959 1.00 75.56 92 LYS A CA 1
ATOM 771 C C . LYS A 1 92 ? 23.659 -3.990 -14.796 1.00 75.56 92 LYS A C 1
ATOM 773 O O . LYS A 1 92 ? 24.453 -3.230 -15.341 1.00 75.56 92 LYS A O 1
ATOM 778 N N . TYR A 1 93 ? 22.336 -3.856 -14.903 1.00 75.25 93 TYR A N 1
ATOM 779 C CA . TYR A 1 93 ? 21.683 -2.935 -15.837 1.00 75.25 93 TYR A CA 1
ATOM 780 C C . TYR A 1 93 ? 20.840 -1.848 -15.151 1.00 75.25 93 TYR A C 1
ATOM 782 O O . TYR A 1 93 ? 20.121 -1.113 -15.830 1.00 75.25 93 TYR A O 1
ATOM 790 N N . TYR A 1 94 ? 20.870 -1.732 -13.824 1.00 79.31 94 TYR A N 1
ATOM 791 C CA . TYR A 1 94 ? 20.063 -0.734 -13.119 1.00 79.31 94 TYR A CA 1
ATOM 792 C C . TYR A 1 94 ? 20.523 0.691 -13.421 1.00 79.31 94 TYR A C 1
ATOM 794 O O . TYR A 1 94 ? 21.713 0.941 -13.593 1.00 79.31 94 TYR A O 1
ATOM 802 N N . GLY A 1 95 ? 19.568 1.620 -13.517 1.00 74.69 95 GLY A N 1
ATOM 803 C CA . GLY A 1 95 ? 19.850 3.034 -13.783 1.00 74.69 95 GLY A CA 1
ATOM 804 C C . GLY A 1 95 ? 20.541 3.292 -15.129 1.00 74.69 95 GLY A C 1
ATOM 805 O O . GLY A 1 95 ? 21.039 4.384 -15.387 1.00 74.69 95 GLY A O 1
ATOM 806 N N . SER A 1 96 ? 20.591 2.276 -15.991 1.00 76.62 96 SER A N 1
ATOM 807 C CA . SER A 1 96 ? 21.169 2.396 -17.318 1.00 76.62 96 SER A CA 1
ATOM 808 C C . SER A 1 96 ? 20.379 3.379 -18.171 1.00 76.62 96 SER A C 1
ATOM 810 O O . SER A 1 96 ? 19.153 3.464 -18.087 1.00 76.62 96 SER A O 1
ATOM 812 N N . ALA A 1 97 ? 21.084 4.089 -19.044 1.00 77.06 97 ALA A N 1
ATOM 813 C CA . ALA A 1 97 ? 20.465 4.877 -20.096 1.00 77.06 97 ALA A CA 1
ATOM 814 C C . ALA A 1 97 ? 20.515 4.110 -21.421 1.00 77.06 97 ALA A C 1
ATOM 816 O O . ALA A 1 97 ? 21.381 3.262 -21.641 1.00 77.06 97 ALA A O 1
ATOM 817 N N . ALA A 1 98 ? 19.568 4.396 -22.309 1.00 77.38 98 ALA A N 1
ATOM 818 C CA . ALA A 1 98 ? 19.474 3.744 -23.605 1.00 77.38 98 ALA A CA 1
ATOM 819 C C . ALA A 1 98 ? 19.539 4.773 -24.731 1.00 77.38 98 ALA A C 1
ATOM 821 O O . ALA A 1 98 ? 18.907 5.827 -24.662 1.00 77.38 98 ALA A O 1
ATOM 822 N N . SER A 1 99 ? 20.273 4.430 -25.784 1.00 79.62 99 SER A N 1
ATOM 823 C CA . SER A 1 99 ? 20.271 5.157 -27.048 1.00 79.62 99 SER A CA 1
ATOM 824 C C . SER A 1 99 ? 19.996 4.191 -28.191 1.00 79.62 99 SER A C 1
ATOM 826 O O . SER A 1 99 ? 20.349 3.014 -28.118 1.00 79.62 99 SER A O 1
ATOM 828 N N . ALA A 1 100 ? 19.337 4.678 -29.237 1.00 75.00 100 ALA A N 1
ATOM 829 C CA . ALA A 1 100 ? 19.006 3.880 -30.404 1.00 75.00 100 ALA A CA 1
ATOM 830 C C . ALA A 1 100 ? 19.781 4.340 -31.642 1.00 75.00 100 ALA A C 1
ATOM 832 O O . ALA A 1 100 ? 20.073 5.527 -31.827 1.00 75.00 100 ALA A O 1
ATOM 833 N N . CYS A 1 101 ? 20.057 3.373 -32.510 1.00 72.81 101 CYS A N 1
ATOM 834 C CA . CYS A 1 101 ? 20.367 3.602 -33.908 1.00 72.81 101 CYS A CA 1
ATOM 835 C C . CYS A 1 101 ? 19.141 3.262 -34.748 1.00 72.81 101 CYS A C 1
ATOM 837 O O . CYS A 1 101 ? 18.464 2.260 -34.507 1.00 72.81 101 CYS A O 1
ATOM 839 N N . VAL A 1 102 ? 18.865 4.099 -35.734 1.00 73.00 102 VAL A N 1
ATOM 840 C CA . VAL A 1 102 ? 17.595 4.153 -36.442 1.00 73.00 102 VAL A CA 1
ATOM 841 C C . VAL A 1 102 ? 17.877 4.131 -37.943 1.00 73.00 102 VAL A C 1
ATOM 843 O O . VAL A 1 102 ? 18.763 4.854 -38.398 1.00 73.00 102 VAL A O 1
ATOM 846 N N . LEU A 1 103 ? 17.172 3.298 -38.710 1.00 68.94 103 LEU A N 1
ATOM 847 C CA . LEU A 1 103 ? 17.294 3.291 -40.172 1.00 68.94 103 LEU A CA 1
ATOM 848 C C . LEU A 1 103 ? 16.339 4.313 -40.768 1.00 68.94 103 LEU A C 1
ATOM 850 O O . LEU A 1 103 ? 15.132 4.260 -40.521 1.00 68.94 103 LEU A O 1
ATOM 854 N N . ASP A 1 104 ? 16.874 5.212 -41.581 1.00 67.88 104 ASP A N 1
ATOM 855 C CA . ASP A 1 104 ? 16.064 6.025 -42.473 1.00 67.88 104 ASP A CA 1
ATOM 856 C C . ASP A 1 104 ? 15.696 5.194 -43.708 1.00 67.88 104 ASP A C 1
ATOM 858 O O . ASP A 1 104 ? 16.554 4.868 -44.530 1.00 67.88 104 ASP A O 1
ATOM 862 N N . GLY A 1 105 ? 14.412 4.854 -43.843 1.00 63.84 105 GLY A N 1
ATOM 863 C CA . GLY A 1 105 ? 13.900 4.083 -44.977 1.00 63.84 105 GLY A CA 1
ATOM 864 C C . GLY A 1 105 ? 14.021 4.800 -46.328 1.00 63.84 105 GLY A C 1
ATOM 865 O O . GLY A 1 105 ? 14.014 4.138 -47.362 1.00 63.84 105 GLY A O 1
ATOM 866 N N . THR A 1 106 ? 14.177 6.128 -46.334 1.00 66.94 106 THR A N 1
ATOM 867 C CA . THR A 1 106 ? 14.302 6.935 -47.558 1.00 66.94 106 THR A CA 1
ATOM 868 C C . THR A 1 106 ? 15.743 6.979 -48.048 1.00 66.94 106 THR A C 1
ATOM 870 O O . THR A 1 106 ? 16.009 6.807 -49.236 1.00 66.94 106 THR A O 1
ATOM 873 N N . THR A 1 107 ? 16.692 7.216 -47.140 1.00 75.56 107 THR A N 1
ATOM 874 C CA . THR A 1 107 ? 18.116 7.341 -47.496 1.00 75.56 107 THR A CA 1
ATOM 875 C C . THR A 1 107 ? 18.903 6.042 -47.339 1.00 75.56 107 THR A C 1
ATOM 877 O O . THR A 1 107 ? 20.055 5.975 -47.770 1.00 75.56 107 THR A O 1
ATOM 880 N N . ASN A 1 108 ? 18.299 5.015 -46.734 1.00 70.44 108 ASN A N 1
ATOM 881 C CA . ASN A 1 108 ? 18.932 3.754 -46.343 1.00 70.44 108 ASN A CA 1
ATOM 882 C C . ASN A 1 108 ? 20.195 3.954 -45.479 1.00 70.44 108 ASN A C 1
ATOM 884 O O . ASN A 1 108 ? 21.136 3.159 -45.529 1.00 70.44 108 ASN A O 1
ATOM 888 N N . LYS A 1 109 ? 20.242 5.049 -44.708 1.00 77.19 109 LYS A N 1
ATOM 889 C CA . LYS A 1 109 ? 21.336 5.368 -43.785 1.00 77.19 109 LYS A CA 1
ATOM 890 C C . LYS A 1 109 ? 20.921 5.075 -42.351 1.00 77.19 109 LYS A C 1
ATOM 892 O O . LYS A 1 109 ? 19.800 5.372 -41.943 1.00 77.19 109 LYS A O 1
ATOM 897 N N . THR A 1 110 ? 21.854 4.528 -41.579 1.00 76.81 110 THR A N 1
ATOM 898 C CA . THR A 1 110 ? 21.687 4.339 -40.137 1.00 76.81 110 THR A CA 1
ATOM 899 C C . THR A 1 110 ? 22.163 5.584 -39.403 1.00 76.81 110 THR A C 1
ATOM 901 O O . THR A 1 110 ? 23.324 5.972 -39.523 1.00 76.81 110 THR A O 1
ATOM 904 N N . GLU A 1 111 ? 21.284 6.179 -38.606 1.00 74.81 111 GLU A N 1
ATOM 905 C CA . GLU A 1 111 ? 21.602 7.302 -37.728 1.00 74.81 111 GLU A CA 1
ATOM 906 C C . GLU A 1 111 ? 21.595 6.848 -36.268 1.00 74.81 111 GLU A C 1
ATOM 908 O O . GLU A 1 111 ? 20.646 6.215 -35.816 1.00 74.81 111 GLU A O 1
ATOM 913 N N . CYS A 1 112 ? 22.654 7.157 -35.521 1.00 75.88 112 CYS A N 1
ATOM 914 C CA . CYS 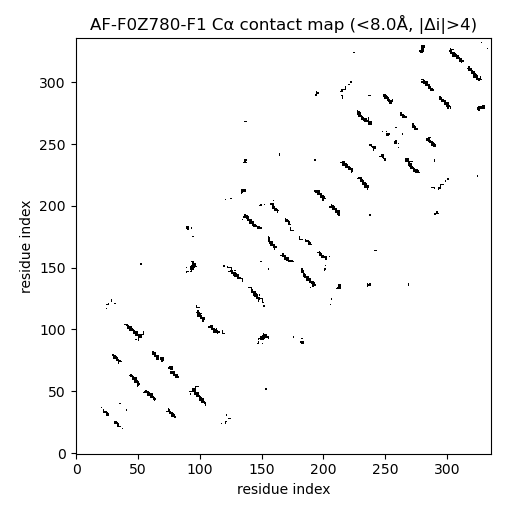A 1 112 ? 22.846 6.723 -34.135 1.00 75.88 112 CYS A CA 1
ATOM 915 C C . CYS A 1 112 ? 22.809 7.894 -33.153 1.00 75.88 112 CYS A C 1
ATOM 917 O O . CYS A 1 112 ? 22.969 9.049 -33.541 1.00 75.88 112 CYS A O 1
ATOM 919 N N . GLY A 1 113 ? 22.638 7.586 -31.865 1.00 70.50 113 GLY A N 1
ATOM 920 C CA . GLY A 1 113 ? 22.568 8.602 -30.814 1.00 70.50 113 GLY A CA 1
ATOM 921 C C . GLY A 1 113 ? 21.157 9.143 -30.598 1.00 70.50 113 GLY A C 1
ATOM 922 O O . GLY A 1 113 ? 20.985 10.143 -29.904 1.00 70.50 113 GLY A O 1
ATOM 923 N N . PHE A 1 114 ? 20.137 8.493 -31.167 1.00 71.06 114 PHE A N 1
ATOM 924 C CA . PHE A 1 114 ? 18.757 8.887 -30.938 1.00 71.06 114 PHE A CA 1
ATOM 925 C C . PHE A 1 114 ? 18.417 8.671 -29.461 1.00 71.06 114 PHE A C 1
ATOM 927 O O . PHE A 1 114 ? 18.655 7.595 -28.901 1.00 71.06 114 PHE A O 1
ATOM 934 N N . GLN A 1 115 ? 17.894 9.720 -28.835 1.00 65.56 115 GLN A N 1
ATOM 935 C CA . GLN A 1 115 ? 17.409 9.736 -27.464 1.00 65.56 115 GLN A CA 1
ATOM 936 C C . GLN A 1 115 ? 15.961 10.210 -27.514 1.00 65.56 115 GLN A C 1
ATOM 938 O O . GLN A 1 115 ? 15.684 11.401 -27.612 1.00 65.56 115 GLN A O 1
ATOM 943 N N . ALA A 1 116 ? 15.025 9.271 -27.489 1.00 65.44 116 ALA A N 1
ATOM 944 C CA . ALA A 1 116 ? 13.620 9.578 -27.304 1.00 65.44 116 ALA A CA 1
ATOM 945 C C . ALA A 1 116 ? 13.141 8.955 -26.004 1.00 65.44 116 ALA A C 1
ATOM 947 O O . ALA A 1 116 ? 13.545 7.852 -25.634 1.00 65.44 116 ALA A O 1
ATOM 948 N N . TYR A 1 117 ? 12.219 9.651 -25.345 1.00 59.19 117 TYR A N 1
ATOM 949 C CA . TYR A 1 117 ? 11.529 9.162 -24.154 1.00 59.19 117 TYR A CA 1
ATOM 950 C C . TYR A 1 117 ? 10.915 7.766 -24.373 1.00 59.19 117 TYR A C 1
ATOM 952 O O . TYR A 1 117 ? 10.922 6.917 -23.487 1.00 59.19 117 TYR A O 1
ATOM 960 N N . SER A 1 118 ? 10.467 7.480 -25.598 1.00 62.69 118 SER A N 1
ATOM 961 C CA . SER A 1 118 ? 9.914 6.184 -25.988 1.00 62.69 118 SER A CA 1
ATOM 962 C C . SER A 1 118 ? 10.943 5.054 -26.108 1.00 62.69 118 SER A C 1
ATOM 964 O O . SER A 1 118 ? 10.533 3.899 -26.064 1.00 62.69 118 SER A O 1
ATOM 966 N N . ILE A 1 119 ? 12.254 5.323 -26.206 1.00 68.25 119 ILE A N 1
ATOM 967 C CA . ILE A 1 119 ? 13.286 4.267 -26.324 1.00 68.25 119 ILE A CA 1
ATOM 968 C C . ILE A 1 119 ? 13.284 3.367 -25.091 1.00 68.25 119 ILE A C 1
ATOM 970 O O . ILE A 1 119 ? 13.466 2.157 -25.203 1.00 68.25 119 ILE A O 1
ATOM 974 N N . LYS A 1 120 ? 13.009 3.934 -23.914 1.00 66.25 120 LYS A N 1
ATOM 975 C CA . LYS A 1 120 ? 12.891 3.175 -22.666 1.00 66.25 120 LYS A CA 1
ATOM 976 C C . LYS A 1 120 ? 11.786 2.128 -22.717 1.00 66.25 120 LYS A C 1
ATOM 978 O O . LYS A 1 120 ? 11.919 1.074 -22.107 1.00 66.25 120 LYS A O 1
ATOM 983 N N . ARG A 1 121 ? 10.735 2.368 -23.507 1.00 65.25 121 ARG A N 1
ATOM 984 C CA . ARG A 1 121 ? 9.641 1.404 -23.708 1.00 65.25 121 ARG A CA 1
ATOM 985 C C . ARG A 1 121 ? 10.102 0.146 -24.438 1.00 65.25 121 ARG A C 1
ATOM 987 O O . ARG A 1 121 ? 9.461 -0.890 -24.312 1.00 65.25 121 ARG A O 1
ATOM 994 N N . CYS A 1 122 ? 11.208 0.220 -25.174 1.00 62.66 122 CYS A N 1
ATOM 995 C CA . CYS A 1 122 ? 11.810 -0.909 -25.879 1.00 62.66 122 CYS A CA 1
ATOM 996 C C . CYS A 1 122 ? 12.709 -1.777 -24.980 1.00 62.66 122 CYS A C 1
ATOM 998 O O . CYS A 1 122 ? 13.199 -2.820 -25.423 1.00 62.66 122 CYS A O 1
ATOM 1000 N N . LEU A 1 123 ? 12.953 -1.346 -23.739 1.00 73.19 123 LEU A N 1
ATOM 1001 C CA . LEU A 1 123 ? 13.734 -2.086 -22.753 1.00 73.19 123 LEU A CA 1
ATOM 1002 C C . LEU A 1 123 ? 12.884 -3.165 -22.071 1.00 73.19 123 LEU A C 1
ATOM 1004 O O . LEU A 1 123 ? 11.676 -3.269 -22.282 1.00 73.19 123 LEU A O 1
ATOM 1008 N N . PHE A 1 124 ? 13.529 -4.025 -21.282 1.00 73.56 124 PHE A N 1
ATOM 1009 C CA . PHE A 1 124 ? 12.826 -5.091 -20.574 1.00 73.56 124 PHE A CA 1
ATOM 1010 C C . PHE A 1 124 ? 11.880 -4.491 -19.524 1.00 73.56 124 PHE A C 1
ATOM 1012 O O . PHE A 1 124 ? 12.351 -3.749 -18.660 1.00 73.56 124 PHE A O 1
ATOM 1019 N N . PRO A 1 125 ? 10.572 -4.809 -19.565 1.00 75.94 125 PRO A N 1
ATOM 1020 C CA . PRO A 1 125 ? 9.686 -4.426 -18.483 1.00 75.94 125 PRO A CA 1
ATOM 1021 C C . PRO A 1 125 ? 10.059 -5.211 -17.218 1.00 75.94 125 PRO A C 1
ATOM 1023 O O . PRO A 1 125 ? 10.563 -6.339 -17.320 1.00 75.94 125 PRO A O 1
ATOM 1026 N N . PRO A 1 126 ? 9.774 -4.658 -16.030 1.00 83.19 126 PRO A N 1
ATOM 1027 C CA . PRO A 1 126 ? 9.873 -5.410 -14.793 1.00 83.19 126 PRO A CA 1
ATOM 1028 C C . PRO A 1 126 ? 9.014 -6.681 -14.850 1.00 83.19 126 PRO A C 1
ATOM 1030 O O . PRO A 1 126 ? 7.888 -6.646 -15.350 1.00 83.19 126 PRO A O 1
ATOM 1033 N N . TYR A 1 127 ? 9.514 -7.800 -14.326 1.00 82.94 127 TYR A N 1
ATOM 1034 C CA . TYR A 1 127 ? 8.739 -9.044 -14.234 1.00 82.94 127 TYR A CA 1
ATOM 1035 C C . TYR A 1 127 ? 8.978 -9.771 -12.910 1.00 82.94 127 TYR A C 1
ATOM 1037 O O . TYR A 1 127 ? 9.932 -9.478 -12.189 1.00 82.94 127 TYR A O 1
ATOM 1045 N N . ASN A 1 128 ? 8.076 -10.705 -12.577 1.00 88.56 128 ASN A N 1
ATOM 1046 C CA . ASN A 1 128 ? 8.013 -11.382 -11.273 1.00 88.56 128 ASN A CA 1
ATOM 1047 C C . ASN A 1 128 ? 7.986 -10.403 -10.087 1.00 88.56 128 ASN A C 1
ATOM 1049 O O . ASN A 1 128 ? 8.497 -10.704 -9.008 1.00 88.56 128 ASN A O 1
ATOM 1053 N N . VAL A 1 129 ? 7.394 -9.223 -10.295 1.00 91.31 129 VAL A N 1
ATOM 1054 C CA . VAL A 1 129 ? 7.336 -8.183 -9.272 1.00 91.31 129 VAL A CA 1
ATOM 1055 C C . VAL A 1 129 ? 6.356 -8.585 -8.178 1.00 91.31 129 VAL A C 1
ATOM 1057 O O . VAL A 1 129 ? 5.177 -8.817 -8.442 1.00 91.31 129 VAL A O 1
ATOM 1060 N N . THR A 1 130 ? 6.853 -8.656 -6.948 1.00 95.25 130 THR A N 1
ATOM 1061 C CA . THR A 1 130 ? 6.099 -9.064 -5.764 1.00 95.25 130 THR A CA 1
ATOM 1062 C C . THR A 1 130 ? 6.309 -8.053 -4.645 1.00 95.25 130 THR A C 1
ATOM 1064 O O . THR A 1 130 ? 7.437 -7.760 -4.252 1.00 95.25 130 THR A O 1
ATOM 1067 N N . PHE A 1 131 ? 5.212 -7.540 -4.095 1.00 95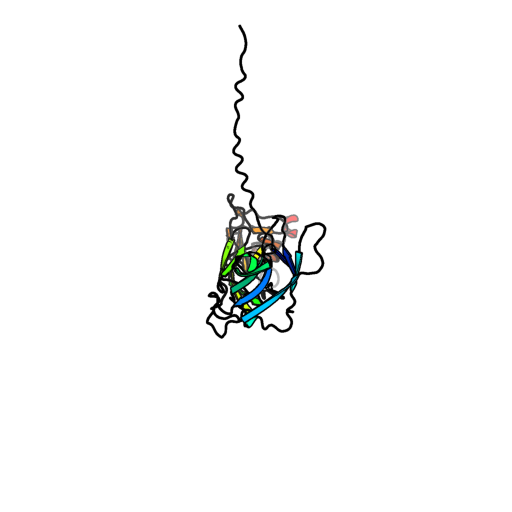.75 131 PHE A N 1
ATOM 1068 C CA . PHE A 1 131 ? 5.223 -6.695 -2.903 1.00 95.75 131 PHE A CA 1
ATOM 1069 C C . PHE A 1 131 ? 5.135 -7.605 -1.681 1.00 95.75 131 PHE A C 1
ATOM 1071 O O . PHE A 1 131 ? 4.161 -8.342 -1.539 1.00 95.75 131 PHE A O 1
ATOM 1078 N N . LEU A 1 132 ? 6.147 -7.576 -0.808 1.00 94.88 132 LEU A N 1
ATOM 1079 C CA . LEU A 1 132 ? 6.218 -8.514 0.320 1.00 94.88 132 LEU A CA 1
ATOM 1080 C C . LEU A 1 132 ? 5.130 -8.259 1.367 1.00 94.88 132 LEU A C 1
ATOM 1082 O O . LEU A 1 132 ? 4.727 -9.184 2.059 1.00 94.88 132 LEU A O 1
ATOM 1086 N N . ASN A 1 133 ? 4.657 -7.016 1.472 1.00 94.56 133 ASN A N 1
ATOM 1087 C CA . ASN A 1 133 ? 3.577 -6.606 2.361 1.00 94.56 133 ASN A CA 1
ATOM 1088 C C . ASN A 1 133 ? 2.771 -5.467 1.727 1.00 94.56 133 ASN A C 1
ATOM 1090 O O . ASN A 1 133 ? 3.238 -4.784 0.815 1.00 94.56 133 ASN A O 1
ATOM 1094 N N . LYS A 1 134 ? 1.571 -5.221 2.257 1.00 95.56 134 LYS A N 1
ATOM 1095 C CA . LYS A 1 134 ? 0.811 -3.995 1.979 1.00 95.56 134 LYS A CA 1
ATOM 1096 C C . LYS A 1 134 ? 1.261 -2.874 2.929 1.00 95.56 134 LYS A C 1
ATOM 1098 O O . LYS A 1 134 ? 1.535 -3.183 4.092 1.00 95.56 134 LYS A O 1
ATOM 1103 N N . PRO A 1 135 ? 1.312 -1.603 2.490 1.00 95.69 135 PRO A N 1
ATOM 1104 C CA . PRO A 1 135 ? 1.621 -0.481 3.374 1.00 95.69 135 PRO A CA 1
ATOM 1105 C C . PRO A 1 135 ? 0.525 -0.279 4.430 1.00 95.69 135 PRO A C 1
ATOM 1107 O O . PRO A 1 135 ? -0.659 -0.387 4.095 1.00 95.69 135 PRO A O 1
ATOM 1110 N N . PRO A 1 136 ? 0.882 0.016 5.692 1.00 95.81 136 PRO A N 1
ATOM 1111 C CA . PRO A 1 136 ? -0.091 0.423 6.698 1.00 95.81 136 PRO A CA 1
ATOM 1112 C C . PRO A 1 136 ? -0.613 1.831 6.388 1.00 95.81 136 PRO A C 1
ATOM 1114 O O . PRO A 1 136 ? 0.051 2.610 5.699 1.00 95.81 136 PRO A O 1
ATOM 1117 N N . THR A 1 137 ? -1.781 2.193 6.913 1.00 94.19 137 THR A N 1
ATOM 1118 C CA . THR A 1 137 ? -2.407 3.498 6.610 1.00 94.19 137 THR A CA 1
ATOM 1119 C C . THR A 1 137 ? -1.595 4.697 7.107 1.00 94.19 137 THR A C 1
ATOM 1121 O O . THR A 1 137 ? -1.677 5.781 6.534 1.00 94.19 137 THR A O 1
ATOM 1124 N N . LYS A 1 138 ? -0.739 4.508 8.122 1.00 94.00 138 LYS A N 1
ATOM 1125 C CA . LYS A 1 138 ? 0.236 5.514 8.590 1.00 94.00 138 LYS A CA 1
ATOM 1126 C C . LYS A 1 138 ? 1.429 5.734 7.659 1.00 94.00 138 LYS A C 1
ATOM 1128 O O . LYS A 1 138 ? 2.270 6.580 7.948 1.00 94.00 138 LYS A O 1
ATOM 1133 N N . GLY A 1 139 ? 1.501 5.003 6.550 1.00 93.75 139 GLY A N 1
ATOM 1134 C CA . GLY A 1 139 ? 2.675 4.974 5.689 1.00 93.75 139 GLY A CA 1
ATOM 1135 C C . GLY A 1 139 ? 3.789 4.121 6.289 1.00 93.75 139 GLY A C 1
ATOM 1136 O O . GLY A 1 139 ? 3.739 3.687 7.441 1.00 93.75 139 GLY A O 1
ATOM 1137 N N . GLY A 1 140 ? 4.802 3.832 5.485 1.00 94.00 140 GLY A N 1
ATOM 1138 C CA . GLY A 1 140 ? 5.895 2.968 5.910 1.00 94.00 140 GLY A CA 1
ATOM 1139 C C . GLY A 1 140 ? 6.714 2.433 4.752 1.00 94.00 140 GLY A C 1
ATOM 1140 O O . GLY A 1 140 ? 6.449 2.723 3.587 1.00 94.00 140 GLY A O 1
ATOM 1141 N N . VAL A 1 141 ? 7.726 1.641 5.090 1.00 95.44 141 VAL A N 1
ATOM 1142 C CA . VAL A 1 141 ? 8.629 1.042 4.109 1.00 95.44 141 VAL A CA 1
ATOM 1143 C C . VAL A 1 141 ? 8.106 -0.328 3.699 1.00 95.44 141 VAL A C 1
ATOM 1145 O O . VAL A 1 141 ? 7.854 -1.183 4.547 1.00 95.44 141 VAL A O 1
ATOM 1148 N N . ILE A 1 142 ? 7.965 -0.542 2.394 1.00 95.62 142 ILE A N 1
ATOM 1149 C CA . ILE A 1 142 ? 7.587 -1.823 1.803 1.00 95.62 142 ILE A CA 1
ATOM 1150 C C . ILE A 1 142 ? 8.715 -2.325 0.924 1.00 95.62 142 ILE A C 1
ATOM 1152 O O . ILE A 1 142 ? 9.244 -1.602 0.081 1.00 95.62 142 ILE A O 1
ATOM 1156 N N . ASN A 1 143 ? 9.059 -3.591 1.131 1.00 95.50 143 ASN A N 1
ATOM 1157 C CA . ASN A 1 143 ? 10.044 -4.283 0.326 1.00 95.50 143 ASN A CA 1
ATOM 1158 C C . ASN A 1 143 ? 9.367 -4.933 -0.881 1.00 95.50 143 ASN A C 1
ATOM 1160 O O . ASN A 1 143 ? 8.308 -5.558 -0.758 1.00 95.50 143 ASN A O 1
ATOM 1164 N N . VAL A 1 144 ? 9.997 -4.783 -2.038 1.00 95.25 144 VAL A N 1
ATOM 1165 C CA . VAL A 1 144 ? 9.512 -5.258 -3.330 1.00 95.25 144 VAL A CA 1
ATOM 1166 C C . VAL A 1 144 ? 10.618 -6.061 -3.986 1.00 95.25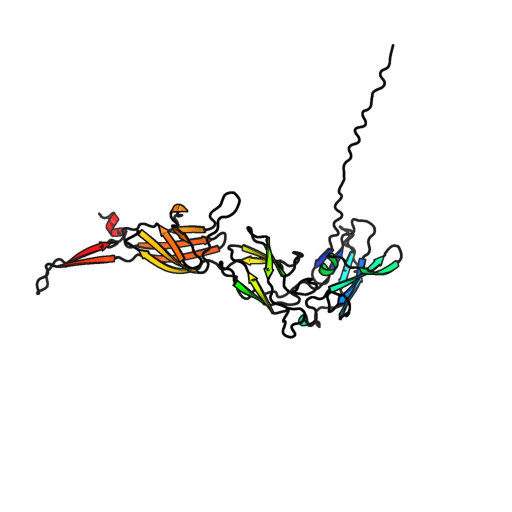 144 VAL A C 1
ATOM 1168 O O . VAL A 1 144 ? 11.762 -5.612 -4.043 1.00 95.25 144 VAL A O 1
ATOM 1171 N N . THR A 1 145 ? 10.286 -7.246 -4.478 1.00 95.12 145 THR A N 1
ATOM 1172 C CA . THR A 1 145 ? 11.209 -8.099 -5.225 1.00 95.12 145 THR A CA 1
ATOM 1173 C C . THR A 1 145 ? 10.771 -8.219 -6.668 1.00 95.12 145 THR A C 1
ATOM 1175 O O . THR A 1 145 ? 9.593 -8.062 -6.970 1.00 95.12 145 THR A O 1
ATOM 1178 N N . GLY A 1 146 ? 11.710 -8.483 -7.566 1.00 91.12 146 GLY A N 1
ATOM 1179 C CA . GLY A 1 146 ? 11.430 -8.637 -8.988 1.00 91.12 146 GLY A CA 1
ATOM 1180 C C . GLY A 1 146 ? 12.690 -8.477 -9.820 1.00 91.12 146 GLY A C 1
ATOM 1181 O O . GLY A 1 146 ? 13.765 -8.213 -9.296 1.00 91.12 146 GLY A O 1
ATOM 1182 N N . GLU A 1 147 ? 12.556 -8.615 -11.129 1.00 85.19 147 GLU A N 1
ATOM 1183 C CA . GLU A 1 147 ? 13.667 -8.505 -12.072 1.00 85.19 147 GLU A CA 1
ATOM 1184 C C . GLU A 1 147 ? 13.492 -7.258 -12.942 1.00 85.19 147 GLU A C 1
ATOM 1186 O O . GLU A 1 147 ? 12.368 -6.895 -13.289 1.00 85.19 147 GLU A O 1
ATOM 1191 N N . PHE A 1 148 ? 14.600 -6.592 -13.292 1.00 83.38 148 PHE A N 1
ATOM 1192 C CA . PHE A 1 148 ? 14.627 -5.386 -14.144 1.00 83.38 148 PHE A CA 1
ATOM 1193 C C . PHE A 1 148 ? 13.766 -4.211 -13.644 1.00 83.38 148 PHE A C 1
ATOM 1195 O O . PHE A 1 148 ? 13.455 -3.299 -14.408 1.00 83.38 148 PHE A O 1
ATOM 1202 N N . MET A 1 149 ? 13.428 -4.174 -12.351 1.00 87.06 149 MET A N 1
ATOM 1203 C CA . MET A 1 149 ? 12.561 -3.143 -11.761 1.00 87.06 149 MET A CA 1
ATOM 1204 C C . MET A 1 149 ? 13.085 -1.713 -11.925 1.00 87.06 149 MET A C 1
ATOM 1206 O O . MET A 1 149 ? 12.309 -0.764 -11.860 1.00 87.06 149 MET A O 1
ATOM 1210 N N . ARG A 1 150 ? 14.400 -1.560 -12.118 1.00 85.81 150 ARG A N 1
ATOM 1211 C CA . ARG A 1 150 ? 15.095 -0.274 -12.264 1.00 85.81 150 ARG A CA 1
ATOM 1212 C C . ARG A 1 150 ? 15.934 -0.205 -13.543 1.00 8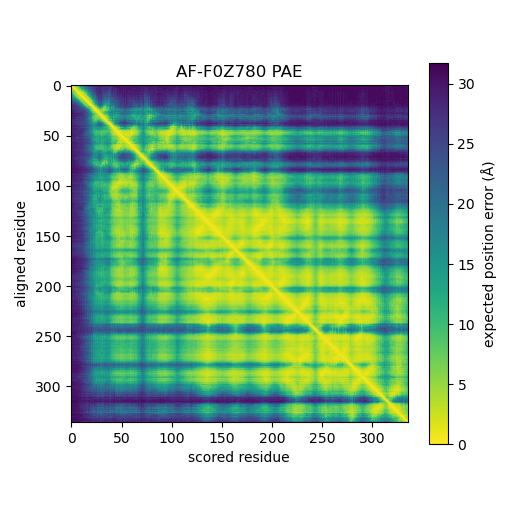5.81 150 ARG A C 1
ATOM 1214 O O . ARG A 1 150 ? 16.943 0.494 -13.585 1.00 85.81 150 ARG A O 1
ATOM 1221 N N . LEU A 1 151 ? 15.554 -0.950 -14.581 1.00 80.62 151 LEU A N 1
ATOM 1222 C CA . LEU A 1 151 ? 16.190 -0.868 -15.897 1.00 80.62 151 LEU A CA 1
ATOM 1223 C C . LEU A 1 151 ? 15.725 0.394 -16.634 1.00 80.62 151 LEU A C 1
ATOM 1225 O O . LEU A 1 151 ? 14.527 0.648 -16.711 1.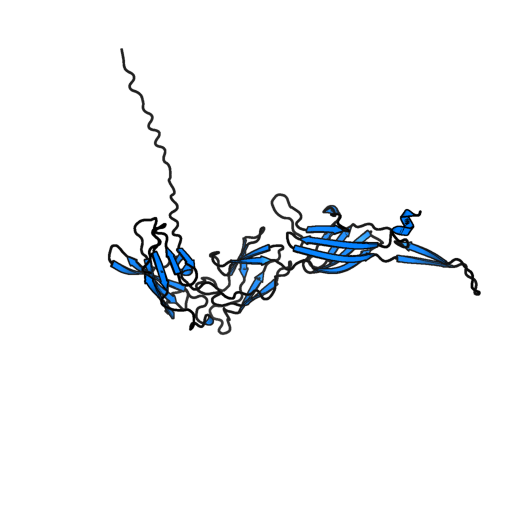00 80.62 151 LEU A O 1
ATOM 1229 N N . GLY A 1 152 ? 16.644 1.159 -17.230 1.00 73.81 152 GLY A N 1
ATOM 1230 C CA . GLY A 1 152 ? 16.250 2.269 -18.104 1.00 73.81 152 GLY A CA 1
ATOM 1231 C C . GLY A 1 152 ? 15.680 3.492 -17.388 1.00 73.81 152 GLY A C 1
ATOM 1232 O O . GLY A 1 152 ? 15.172 4.405 -18.042 1.00 73.81 152 GLY A O 1
ATOM 1233 N N . ILE A 1 153 ? 15.699 3.527 -16.056 1.00 77.00 153 ILE A N 1
ATOM 1234 C CA . ILE A 1 153 ? 15.129 4.635 -15.288 1.00 77.00 153 ILE A CA 1
ATOM 1235 C C . ILE A 1 153 ? 16.150 5.763 -15.131 1.00 77.00 153 ILE A C 1
ATOM 1237 O O . ILE A 1 153 ? 17.338 5.510 -14.976 1.00 77.00 153 ILE A O 1
ATOM 1241 N N . ASN A 1 154 ? 15.686 7.015 -15.168 1.00 71.56 154 ASN A N 1
ATOM 1242 C CA . ASN A 1 154 ? 16.580 8.171 -15.009 1.00 71.56 154 ASN A CA 1
ATOM 1243 C C . ASN A 1 154 ? 16.999 8.377 -13.548 1.00 71.56 154 ASN A C 1
ATOM 1245 O O . ASN A 1 154 ? 18.129 8.775 -13.279 1.00 71.56 154 ASN A O 1
ATOM 1249 N N . ASP A 1 155 ? 16.095 8.108 -12.606 1.00 81.12 155 ASP A N 1
ATOM 1250 C CA . ASP A 1 155 ? 16.320 8.351 -11.185 1.00 81.12 155 ASP A CA 1
ATOM 1251 C C . ASP A 1 155 ? 16.043 7.086 -10.364 1.00 81.12 155 ASP A C 1
ATOM 1253 O O . ASP A 1 155 ? 14.894 6.664 -10.213 1.00 81.12 155 ASP A O 1
ATOM 1257 N N . LEU A 1 156 ? 17.109 6.495 -9.811 1.00 84.62 156 LEU A N 1
ATOM 1258 C CA . LEU A 1 156 ? 17.050 5.315 -8.944 1.00 84.62 156 LEU A CA 1
ATOM 1259 C C . LEU A 1 156 ? 16.346 5.565 -7.607 1.00 84.62 156 LEU A C 1
ATOM 1261 O O . LEU A 1 156 ? 15.953 4.587 -6.966 1.00 84.62 156 LEU A O 1
ATOM 1265 N N . LYS A 1 157 ? 16.104 6.819 -7.220 1.00 87.94 157 LYS A N 1
ATOM 1266 C CA . LYS A 1 157 ? 15.480 7.179 -5.942 1.00 87.94 157 LYS A CA 1
ATOM 1267 C C . LYS A 1 157 ? 13.990 7.476 -6.040 1.00 87.94 157 LYS A C 1
ATOM 1269 O O . LYS A 1 157 ? 13.342 7.634 -5.009 1.00 87.94 157 LYS A O 1
ATOM 1274 N N . VAL A 1 158 ? 13.430 7.527 -7.248 1.00 87.62 158 VAL A N 1
ATOM 1275 C CA . VAL A 1 158 ? 12.037 7.939 -7.460 1.00 87.62 158 VAL A CA 1
ATOM 1276 C C . VAL A 1 158 ? 11.206 6.828 -8.095 1.00 87.62 158 VAL A C 1
ATOM 1278 O O . VAL A 1 158 ? 11.614 6.179 -9.061 1.00 87.62 158 VAL A O 1
ATOM 1281 N N . ALA A 1 159 ? 10.016 6.624 -7.542 1.00 90.88 159 ALA A N 1
ATOM 1282 C CA . ALA A 1 159 ? 8.910 5.897 -8.152 1.00 90.88 159 ALA A CA 1
ATOM 1283 C C . ALA A 1 159 ? 7.634 6.740 -8.040 1.00 90.88 159 ALA A C 1
ATOM 1285 O O . ALA A 1 159 ? 7.605 7.730 -7.306 1.00 90.88 159 ALA A O 1
ATOM 1286 N N . LEU A 1 160 ? 6.580 6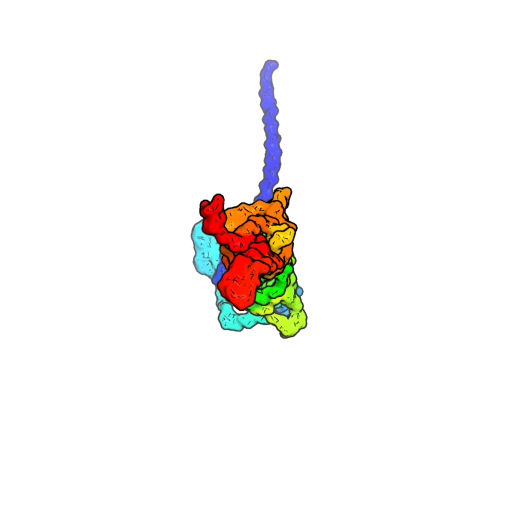.360 -8.758 1.00 91.75 160 LEU A N 1
ATOM 1287 C CA . LEU A 1 160 ? 5.337 7.121 -8.789 1.00 91.75 160 LEU A CA 1
ATOM 1288 C C . LEU A 1 160 ? 4.233 6.407 -8.007 1.00 91.75 160 LEU A C 1
ATOM 1290 O O . LEU A 1 160 ? 3.980 5.214 -8.178 1.00 91.75 160 LEU A O 1
ATOM 1294 N N . PHE A 1 161 ? 3.535 7.171 -7.177 1.00 93.25 161 PHE A N 1
ATOM 1295 C CA . PHE A 1 161 ? 2.374 6.736 -6.420 1.00 93.25 161 PHE A CA 1
ATOM 1296 C C . PHE A 1 161 ? 1.143 7.543 -6.833 1.00 93.25 161 PHE A C 1
ATOM 1298 O O . PHE A 1 161 ? 1.159 8.777 -6.834 1.00 93.25 161 PHE A O 1
ATOM 1305 N N . LYS A 1 162 ? 0.060 6.830 -7.149 1.00 91.50 162 LYS A N 1
ATOM 1306 C CA . LYS A 1 162 ? -1.208 7.402 -7.592 1.00 91.50 162 LYS A CA 1
ATOM 1307 C C . LYS A 1 162 ? -2.367 6.788 -6.823 1.00 91.50 162 LYS A C 1
ATOM 1309 O O . LYS A 1 162 ? -2.725 5.634 -7.038 1.00 91.50 162 LYS A O 1
ATOM 1314 N N . SER A 1 163 ? -2.998 7.567 -5.963 1.00 87.94 163 SER A N 1
ATOM 1315 C CA . SER A 1 163 ? -4.277 7.223 -5.344 1.00 87.94 163 SER A CA 1
ATOM 1316 C C . SER A 1 163 ? -5.382 8.138 -5.881 1.00 87.94 163 SER A C 1
ATOM 1318 O O . SER A 1 163 ? -5.160 8.942 -6.787 1.00 87.94 163 SER A O 1
ATOM 1320 N N . LYS A 1 164 ? -6.595 8.018 -5.334 1.00 79.50 164 LYS A N 1
ATOM 1321 C CA . LYS A 1 164 ? -7.681 8.975 -5.607 1.00 79.50 164 LYS A CA 1
ATOM 1322 C C . LYS A 1 164 ? -7.350 10.400 -5.138 1.00 79.50 164 LYS A C 1
ATOM 1324 O O . LYS A 1 164 ? -7.952 11.350 -5.640 1.00 79.50 164 LYS A O 1
ATOM 1329 N N . ASP A 1 165 ? -6.411 10.524 -4.203 1.00 75.62 165 ASP A N 1
ATOM 1330 C CA . ASP A 1 165 ? -6.158 11.736 -3.418 1.00 75.62 165 ASP A CA 1
ATOM 1331 C C . ASP A 1 165 ? -4.804 12.348 -3.761 1.00 75.62 165 ASP A C 1
ATOM 1333 O O . ASP A 1 165 ? -4.633 13.564 -3.714 1.00 75.62 165 ASP A O 1
ATOM 1337 N N . PHE A 1 166 ? -3.843 11.498 -4.119 1.00 79.56 166 PHE A N 1
ATOM 1338 C CA . PHE A 1 166 ? -2.457 11.887 -4.293 1.00 79.56 166 PHE A CA 1
ATOM 1339 C C . PHE A 1 166 ? -1.932 11.408 -5.634 1.00 79.56 166 PHE A C 1
ATOM 1341 O O . PHE A 1 166 ? -2.127 10.261 -6.038 1.00 79.56 166 PHE A O 1
ATOM 1348 N N . TYR A 1 167 ? -1.200 12.297 -6.284 1.00 88.38 167 TYR A N 1
ATOM 1349 C CA . TYR A 1 167 ? -0.338 11.978 -7.403 1.00 88.38 167 TYR A CA 1
ATOM 1350 C C . TYR A 1 167 ? 1.035 12.538 -7.057 1.00 88.38 167 TYR A C 1
ATOM 1352 O O . TYR A 1 167 ? 1.238 13.752 -7.085 1.00 88.38 167 TYR A O 1
ATOM 1360 N N . GLN A 1 168 ? 1.941 11.669 -6.619 1.00 89.00 168 GLN A N 1
ATOM 1361 C CA . GLN A 1 168 ? 3.225 12.108 -6.088 1.00 89.00 168 GLN A CA 1
ATOM 1362 C C . GLN A 1 168 ? 4.328 11.086 -6.308 1.00 89.00 168 GLN A C 1
ATOM 1364 O O . GLN A 1 168 ? 4.098 9.883 -6.436 1.00 89.00 168 GLN A O 1
ATOM 1369 N N . ASN A 1 169 ? 5.552 11.592 -6.270 1.00 91.00 169 ASN A N 1
ATOM 1370 C CA . ASN A 1 169 ? 6.739 10.766 -6.213 1.00 91.00 169 ASN A CA 1
ATOM 1371 C C . ASN A 1 169 ? 6.882 10.156 -4.814 1.00 91.00 169 ASN A C 1
ATOM 1373 O O . ASN A 1 169 ? 6.588 10.798 -3.802 1.00 91.00 169 ASN A O 1
ATOM 1377 N N . VAL A 1 170 ? 7.359 8.919 -4.767 1.00 90.75 170 VAL A N 1
ATOM 1378 C CA . VAL A 1 170 ? 7.748 8.232 -3.538 1.00 90.75 170 VAL A CA 1
ATOM 1379 C C . VAL A 1 170 ? 9.199 7.808 -3.612 1.00 90.75 170 VAL A C 1
ATOM 1381 O O . VAL A 1 170 ? 9.745 7.550 -4.689 1.00 90.75 170 VAL A O 1
ATOM 1384 N N . THR A 1 171 ? 9.817 7.752 -2.441 1.00 91.44 171 THR A N 1
ATOM 1385 C CA . THR A 1 171 ? 11.238 7.465 -2.317 1.00 91.44 171 THR A CA 1
ATOM 1386 C C . THR A 1 171 ? 11.482 5.968 -2.419 1.00 91.44 171 THR A C 1
ATOM 1388 O O . THR A 1 171 ? 10.891 5.173 -1.686 1.00 91.44 171 THR A O 1
ATOM 1391 N N . VAL A 1 172 ? 12.396 5.600 -3.305 1.00 89.75 172 VAL A N 1
ATOM 1392 C CA . VAL A 1 172 ? 12.970 4.263 -3.428 1.00 89.75 172 VAL A CA 1
ATOM 1393 C C . VAL A 1 172 ? 14.389 4.328 -2.882 1.00 89.75 172 VAL A C 1
ATOM 1395 O O . VAL A 1 172 ? 15.159 5.217 -3.239 1.00 89.75 172 VAL A O 1
ATOM 1398 N N . ALA A 1 173 ? 14.745 3.407 -1.994 1.00 83.62 173 ALA A N 1
ATOM 1399 C CA . ALA A 1 173 ? 16.120 3.286 -1.539 1.00 83.62 173 ALA A CA 1
ATOM 1400 C C . ALA A 1 173 ? 17.019 2.858 -2.710 1.00 83.62 173 ALA A C 1
ATOM 1402 O O . ALA A 1 173 ? 16.673 1.939 -3.455 1.00 83.62 173 ALA A O 1
ATOM 1403 N N . GLY A 1 174 ? 18.168 3.514 -2.859 1.00 75.56 174 GLY A N 1
ATOM 1404 C CA . GLY A 1 174 ? 19.173 3.173 -3.861 1.00 75.56 174 GLY A CA 1
ATOM 1405 C C . GLY A 1 174 ? 20.070 4.347 -4.226 1.00 75.56 174 GLY A C 1
ATOM 1406 O O . GLY A 1 174 ? 19.607 5.482 -4.335 1.00 75.56 174 GLY A O 1
ATOM 1407 N N . GLU A 1 175 ? 21.353 4.077 -4.439 1.00 76.19 175 GLU A N 1
ATOM 1408 C CA . GLU A 1 175 ? 22.307 5.032 -5.004 1.00 76.19 175 GLU A CA 1
ATOM 1409 C C . GLU A 1 175 ? 23.040 4.384 -6.174 1.00 76.19 175 GLU A C 1
ATOM 1411 O O . GLU A 1 175 ? 23.279 3.178 -6.172 1.00 76.19 175 GLU A O 1
ATOM 1416 N N . TYR A 1 176 ? 23.393 5.182 -7.183 1.00 70.88 176 TYR A N 1
ATOM 1417 C CA . TYR A 1 176 ? 24.112 4.688 -8.360 1.00 70.88 176 TYR A CA 1
ATOM 1418 C C . TYR A 1 176 ? 25.465 4.066 -7.993 1.00 70.88 176 TYR A C 1
ATOM 1420 O O . TYR A 1 176 ? 25.858 3.059 -8.584 1.00 70.88 176 TYR A O 1
ATOM 1428 N N . ASP A 1 177 ? 26.127 4.646 -6.993 1.00 74.44 177 ASP A N 1
ATOM 1429 C CA . ASP A 1 177 ? 27.490 4.300 -6.597 1.00 74.44 177 ASP A CA 1
ATOM 1430 C C . ASP A 1 177 ? 27.555 3.314 -5.418 1.00 74.44 177 ASP A C 1
ATOM 1432 O O . ASP A 1 177 ? 28.653 2.941 -5.005 1.00 74.44 177 ASP A O 1
ATOM 1436 N N . ASP A 1 178 ? 26.416 2.868 -4.871 1.00 78.19 178 ASP A N 1
ATOM 1437 C CA . ASP A 1 178 ? 26.401 1.896 -3.772 1.00 78.19 178 ASP A CA 1
ATOM 1438 C C . ASP A 1 178 ? 26.676 0.476 -4.308 1.00 78.19 178 ASP A C 1
ATOM 1440 O O . ASP A 1 178 ? 25.831 -0.095 -5.007 1.00 78.19 178 ASP A O 1
ATOM 1444 N N . PRO A 1 179 ? 27.827 -0.144 -3.973 1.00 73.88 179 PRO A N 1
ATOM 1445 C CA . PRO A 1 179 ? 28.174 -1.482 -4.450 1.00 73.88 179 PRO A CA 1
ATOM 1446 C C . PRO A 1 179 ? 27.265 -2.584 -3.885 1.00 73.88 179 PRO A C 1
ATOM 1448 O O . PRO A 1 179 ? 27.265 -3.697 -4.413 1.00 73.88 179 PRO A O 1
ATOM 1451 N N . ASN A 1 180 ? 26.506 -2.298 -2.823 1.00 81.00 180 ASN A N 1
ATOM 1452 C CA . ASN A 1 180 ? 25.558 -3.229 -2.213 1.00 81.00 180 ASN A CA 1
ATOM 1453 C C . ASN A 1 180 ? 24.125 -3.026 -2.716 1.00 81.00 180 ASN A C 1
ATOM 1455 O O . ASN A 1 180 ? 23.222 -3.755 -2.290 1.00 81.00 180 ASN A O 1
ATOM 1459 N N . TYR A 1 181 ? 23.899 -2.063 -3.614 1.00 84.12 181 TYR A N 1
ATOM 1460 C CA . TYR A 1 181 ? 22.577 -1.820 -4.157 1.00 84.12 181 TYR A CA 1
ATOM 1461 C C . TYR A 1 181 ? 22.054 -3.058 -4.890 1.00 84.12 181 TYR A C 1
ATOM 1463 O O . TYR A 1 181 ? 22.679 -3.588 -5.811 1.00 84.12 181 TYR A O 1
ATOM 1471 N N . ASN A 1 182 ? 20.872 -3.519 -4.483 1.00 87.88 182 ASN A N 1
ATOM 1472 C CA . ASN A 1 182 ? 20.201 -4.643 -5.112 1.00 87.88 182 ASN A CA 1
ATOM 1473 C C . ASN A 1 182 ? 18.974 -4.147 -5.891 1.00 87.88 182 ASN A C 1
ATOM 1475 O O . ASN A 1 182 ? 17.903 -4.000 -5.309 1.00 87.88 182 ASN A O 1
ATOM 1479 N N . PRO A 1 183 ? 19.064 -3.944 -7.214 1.00 86.44 183 PRO A N 1
ATOM 1480 C CA . PRO A 1 183 ? 17.929 -3.465 -8.005 1.00 86.44 183 PRO A CA 1
ATOM 1481 C C . PRO A 1 183 ? 16.785 -4.480 -8.132 1.00 86.44 183 PRO A C 1
ATOM 1483 O O . PRO A 1 183 ? 15.719 -4.123 -8.634 1.00 86.44 183 PRO A O 1
ATOM 1486 N N . ASN A 1 184 ? 16.990 -5.719 -7.669 1.00 89.88 184 ASN A N 1
ATOM 1487 C CA . ASN A 1 184 ? 15.970 -6.767 -7.619 1.00 89.88 184 ASN A CA 1
ATOM 1488 C C . ASN A 1 184 ? 15.286 -6.858 -6.249 1.00 89.88 184 ASN A C 1
ATOM 1490 O O . ASN A 1 184 ? 14.381 -7.671 -6.060 1.00 89.88 184 ASN A O 1
ATOM 1494 N N . PHE A 1 185 ? 15.722 -6.043 -5.286 1.00 93.06 185 PHE A N 1
ATOM 1495 C CA . PHE A 1 185 ? 15.142 -5.935 -3.955 1.00 93.06 185 PHE A CA 1
ATOM 1496 C C . PHE A 1 185 ? 15.087 -4.459 -3.554 1.00 93.06 185 PHE A C 1
ATOM 1498 O O . PHE A 1 185 ? 16.074 -3.881 -3.107 1.00 93.06 185 PHE A O 1
ATOM 1505 N N . LEU A 1 186 ? 13.927 -3.837 -3.733 1.00 92.75 186 LEU A N 1
ATOM 1506 C CA . LEU A 1 186 ? 13.725 -2.416 -3.477 1.00 92.75 186 LEU A CA 1
ATOM 1507 C C . LEU A 1 186 ? 13.032 -2.209 -2.140 1.00 92.75 186 LEU A C 1
ATOM 1509 O O . LEU A 1 186 ? 12.066 -2.903 -1.833 1.00 92.75 186 LEU A O 1
ATOM 1513 N N . SER A 1 187 ? 13.461 -1.197 -1.397 1.00 93.94 187 SER A N 1
ATOM 1514 C CA . SER A 1 187 ? 12.723 -0.671 -0.248 1.00 93.94 187 SER A CA 1
ATOM 1515 C C . SER A 1 187 ? 12.080 0.654 -0.640 1.00 93.94 187 SER A C 1
ATOM 1517 O O . SER A 1 187 ? 12.766 1.566 -1.100 1.00 93.94 187 SER A O 1
ATOM 1519 N N . ILE A 1 188 ? 10.762 0.751 -0.491 1.00 94.25 188 ILE A N 1
ATOM 1520 C CA . ILE A 1 188 ? 9.956 1.867 -0.999 1.00 94.25 188 ILE A CA 1
ATOM 1521 C C . ILE A 1 188 ? 9.184 2.490 0.155 1.00 94.25 188 ILE A C 1
ATOM 1523 O O . ILE A 1 188 ? 8.462 1.789 0.863 1.00 94.25 188 ILE A O 1
ATOM 1527 N N . THR A 1 189 ? 9.317 3.800 0.336 1.00 95.25 189 THR A N 1
ATOM 1528 C CA . THR A 1 189 ? 8.649 4.534 1.414 1.00 95.25 189 THR A CA 1
ATOM 1529 C C . THR A 1 189 ? 7.314 5.082 0.928 1.00 95.25 189 THR A C 1
ATOM 1531 O O . THR A 1 189 ? 7.266 6.038 0.155 1.00 95.25 189 THR A O 1
ATOM 1534 N N . PHE A 1 190 ? 6.222 4.490 1.405 1.00 94.19 190 PHE A N 1
ATOM 1535 C CA . PHE A 1 190 ? 4.864 4.934 1.116 1.00 94.19 190 PHE A CA 1
ATOM 1536 C C . PHE A 1 190 ? 4.414 6.026 2.095 1.00 94.19 190 PHE A C 1
ATOM 1538 O O . PHE A 1 190 ? 4.664 5.901 3.300 1.00 94.19 190 PHE A O 1
ATOM 1545 N N . PRO A 1 191 ? 3.720 7.071 1.609 1.00 92.88 191 PRO A N 1
ATOM 1546 C CA . PRO A 1 191 ? 3.114 8.079 2.468 1.00 92.88 191 PRO A CA 1
ATOM 1547 C C . PRO A 1 191 ? 1.906 7.503 3.231 1.00 92.88 191 PRO A C 1
ATOM 1549 O O . PRO A 1 191 ? 1.382 6.449 2.851 1.00 92.88 191 PRO A O 1
ATOM 1552 N N . PRO A 1 192 ? 1.425 8.196 4.278 1.00 92.19 192 PRO A N 1
ATOM 1553 C CA . PRO A 1 192 ? 0.132 7.895 4.877 1.00 92.19 192 PRO A CA 1
ATOM 1554 C C . PRO A 1 192 ? -0.999 7.944 3.841 1.00 92.19 192 PRO A C 1
ATOM 1556 O O . PRO A 1 192 ? -1.013 8.816 2.971 1.00 92.19 192 PRO A O 1
ATOM 1559 N N . GLY A 1 193 ? -1.960 7.029 3.941 1.00 91.62 193 GLY A N 1
ATOM 1560 C CA . GLY A 1 193 ? -3.071 6.928 2.999 1.00 91.62 193 GLY A CA 1
ATOM 1561 C C . GLY A 1 193 ? -4.019 5.769 3.302 1.00 91.62 193 GLY A C 1
ATOM 1562 O O . GLY A 1 193 ? -3.930 5.122 4.342 1.00 91.62 193 GLY A O 1
ATOM 1563 N N . TYR A 1 194 ? -4.956 5.518 2.389 1.00 91.94 194 TYR A N 1
ATOM 1564 C CA . TYR A 1 194 ? -5.999 4.503 2.545 1.00 91.94 194 TYR A CA 1
ATOM 1565 C C . TYR A 1 194 ? -6.472 3.961 1.192 1.00 91.94 194 TYR A C 1
ATOM 1567 O O . TYR A 1 194 ? -6.166 4.510 0.131 1.00 91.94 194 TYR A O 1
ATOM 1575 N N . GLY A 1 195 ? -7.240 2.871 1.240 1.00 91.69 195 GLY A N 1
ATOM 1576 C CA . GLY A 1 195 ? -7.914 2.313 0.072 1.00 91.69 195 GLY A CA 1
ATOM 1577 C C . GLY A 1 195 ? -6.972 1.683 -0.956 1.00 91.69 195 GLY A C 1
ATOM 1578 O O . GLY A 1 195 ? -5.875 1.207 -0.641 1.00 91.69 195 GLY A O 1
ATOM 1579 N N . LYS A 1 196 ? -7.449 1.634 -2.202 1.00 93.56 196 LYS A N 1
ATOM 1580 C CA . LYS A 1 196 ? -6.697 1.136 -3.362 1.00 93.56 196 LYS A CA 1
ATOM 1581 C C . LYS A 1 196 ? -5.914 2.261 -4.032 1.00 93.56 196 LYS A C 1
ATOM 1583 O O . LYS A 1 196 ? -6.379 3.398 -4.105 1.00 93.56 196 LYS A O 1
ATOM 1588 N N . PHE A 1 197 ? -4.752 1.924 -4.572 1.00 93.69 197 PHE A N 1
ATOM 1589 C CA . PHE A 1 197 ? -3.888 2.847 -5.296 1.00 93.69 197 PHE A CA 1
ATOM 1590 C C . PHE A 1 197 ? -3.142 2.122 -6.416 1.00 93.69 197 PHE A C 1
ATOM 1592 O O . PHE A 1 197 ? -3.091 0.896 -6.465 1.00 93.69 197 PHE A O 1
ATOM 1599 N N . LYS A 1 198 ? -2.546 2.902 -7.308 1.00 94.94 198 LYS A N 1
ATOM 1600 C CA . LYS A 1 198 ? -1.702 2.452 -8.403 1.00 94.94 198 LYS A CA 1
ATOM 1601 C C . LYS A 1 198 ? -0.269 2.907 -8.142 1.00 94.94 198 LYS A C 1
ATOM 1603 O O . LYS A 1 198 ? -0.032 4.067 -7.809 1.00 94.94 198 LYS A O 1
ATOM 1608 N N . PHE A 1 199 ? 0.682 1.994 -8.264 1.00 94.44 199 PHE A N 1
ATOM 1609 C CA . PHE A 1 199 ? 2.097 2.260 -8.017 1.00 94.44 199 PHE A CA 1
ATOM 1610 C C . PHE A 1 199 ? 2.922 1.913 -9.249 1.00 94.44 199 PHE A C 1
ATOM 1612 O O . PHE A 1 199 ? 2.811 0.798 -9.746 1.00 94.44 199 PHE A O 1
ATOM 1619 N N . CYS A 1 200 ? 3.752 2.834 -9.727 1.00 91.44 200 CYS A N 1
ATOM 1620 C CA . CYS A 1 200 ? 4.574 2.645 -10.917 1.00 91.44 200 CYS A CA 1
ATOM 1621 C C . CYS A 1 200 ? 6.055 2.710 -10.545 1.00 91.44 200 CYS A C 1
ATOM 1623 O O . CYS A 1 200 ? 6.493 3.624 -9.847 1.00 91.44 200 CYS A O 1
ATOM 1625 N N . LEU A 1 201 ? 6.832 1.739 -11.028 1.00 88.31 201 LEU A N 1
ATOM 1626 C CA . LEU A 1 201 ? 8.278 1.663 -10.781 1.00 88.31 201 LEU A CA 1
ATOM 1627 C C . LEU A 1 201 ? 9.077 2.718 -11.557 1.00 88.31 201 LEU A C 1
ATOM 1629 O O . LEU A 1 201 ? 10.280 2.838 -11.350 1.00 88.31 201 LEU A O 1
ATOM 1633 N N . ASP A 1 202 ? 8.431 3.475 -12.435 1.00 78.75 202 ASP A N 1
ATOM 1634 C CA . ASP A 1 202 ? 9.009 4.570 -13.198 1.00 78.75 202 ASP A CA 1
ATOM 1635 C C . ASP A 1 202 ? 8.078 5.791 -13.183 1.00 78.75 202 ASP A C 1
ATOM 1637 O O . ASP A 1 202 ? 6.900 5.708 -12.825 1.00 78.75 202 ASP A O 1
ATOM 1641 N N . SER A 1 203 ? 8.633 6.940 -13.566 1.00 68.12 203 SER A N 1
ATOM 1642 C CA . SER A 1 203 ? 7.884 8.179 -13.807 1.00 68.12 203 SER A CA 1
ATOM 1643 C C . SER A 1 203 ? 6.999 8.112 -15.050 1.00 68.12 203 SER A C 1
ATOM 1645 O O . SER A 1 203 ? 6.183 9.002 -15.269 1.00 68.12 203 SER A O 1
ATOM 1647 N N . ASP A 1 204 ? 7.174 7.082 -15.877 1.00 70.25 204 ASP A N 1
ATOM 1648 C CA . ASP A 1 204 ? 6.635 7.030 -17.230 1.00 70.25 204 ASP A CA 1
ATOM 1649 C C . ASP A 1 204 ? 5.277 6.305 -17.286 1.00 70.25 204 ASP A C 1
ATOM 1651 O O . ASP A 1 204 ? 4.690 6.164 -18.367 1.00 70.25 204 ASP A O 1
ATOM 1655 N N . GLU A 1 205 ? 4.776 5.868 -16.121 1.00 77.38 205 GLU A N 1
ATOM 1656 C CA . GLU A 1 205 ? 3.492 5.196 -15.878 1.00 77.38 205 GLU A CA 1
ATOM 1657 C C . GLU A 1 205 ? 3.269 3.933 -16.724 1.00 77.38 205 GLU A C 1
ATOM 1659 O O . GLU A 1 205 ? 2.132 3.498 -16.925 1.00 77.38 205 GLU A O 1
ATOM 1664 N N . GLN A 1 206 ? 4.341 3.324 -17.237 1.00 69.62 206 GLN A N 1
ATOM 1665 C CA . GLN A 1 206 ? 4.213 2.188 -18.154 1.00 69.62 206 GLN A CA 1
ATOM 1666 C C . GLN A 1 206 ? 3.925 0.894 -17.396 1.00 69.62 206 GLN A C 1
ATOM 1668 O O . GLN A 1 206 ? 3.040 0.128 -17.775 1.00 69.62 206 GLN A O 1
ATOM 1673 N N . ASN A 1 207 ? 4.656 0.666 -16.304 1.00 77.81 207 ASN A N 1
ATOM 1674 C CA . ASN A 1 207 ? 4.572 -0.557 -15.516 1.00 77.81 207 ASN A CA 1
ATOM 1675 C C . ASN A 1 207 ? 4.061 -0.227 -14.122 1.00 77.81 207 ASN A C 1
ATOM 1677 O O . ASN A 1 207 ? 4.831 0.077 -13.205 1.00 77.81 207 ASN A O 1
ATOM 1681 N N . CYS A 1 208 ? 2.742 -0.271 -13.992 1.00 88.94 208 CYS A N 1
ATOM 1682 C CA . CYS A 1 208 ? 2.066 0.074 -12.761 1.00 88.94 208 CYS A CA 1
ATOM 1683 C C . CYS A 1 208 ? 1.275 -1.102 -12.200 1.00 88.94 208 CYS A C 1
ATOM 1685 O O . CYS A 1 208 ? 0.673 -1.876 -12.942 1.00 88.94 208 CYS A O 1
ATOM 1687 N N . TYR A 1 209 ? 1.225 -1.164 -10.879 1.00 93.00 209 TYR A N 1
ATOM 1688 C CA . TYR A 1 209 ? 0.623 -2.229 -10.101 1.00 93.00 209 TYR A CA 1
ATOM 1689 C C . TYR A 1 209 ? -0.555 -1.672 -9.319 1.00 93.00 209 TYR A C 1
ATOM 1691 O O . TYR A 1 209 ? -0.421 -0.656 -8.632 1.00 93.00 209 TYR A O 1
ATOM 1699 N N . ASP A 1 210 ? -1.696 -2.347 -9.416 1.00 94.38 210 ASP A N 1
ATOM 1700 C CA . ASP A 1 210 ? -2.859 -2.049 -8.592 1.00 94.38 210 ASP A CA 1
ATOM 1701 C C . ASP A 1 210 ? -2.677 -2.705 -7.222 1.00 94.38 210 ASP A C 1
ATOM 1703 O O . ASP A 1 210 ? -2.590 -3.926 -7.089 1.00 94.38 210 ASP A O 1
ATOM 1707 N N . LEU A 1 211 ? -2.591 -1.871 -6.193 1.00 95.12 211 LEU A N 1
ATOM 1708 C CA . LEU A 1 211 ? -2.290 -2.256 -4.823 1.00 95.12 211 LEU A CA 1
ATOM 1709 C C . LEU A 1 211 ? -3.314 -1.648 -3.864 1.00 95.12 211 LEU A C 1
ATOM 1711 O O . LEU A 1 211 ? -4.225 -0.908 -4.244 1.00 95.12 211 LEU A O 1
ATOM 1715 N N . SER A 1 212 ? -3.179 -1.981 -2.586 1.00 95.56 212 SER A N 1
ATOM 1716 C CA . SER A 1 212 ? -3.978 -1.380 -1.529 1.00 95.56 212 SER A CA 1
ATOM 1717 C C . SER A 1 212 ? -3.162 -1.215 -0.263 1.00 95.56 212 SER A C 1
ATOM 1719 O O . SER A 1 212 ? -2.222 -1.975 -0.017 1.00 95.56 212 SER A O 1
ATOM 1721 N N . PHE A 1 213 ? -3.581 -0.275 0.577 1.00 95.50 213 PHE A N 1
ATOM 1722 C CA . PHE A 1 213 ? -3.166 -0.260 1.973 1.00 95.50 213 PHE A CA 1
ATOM 1723 C C . PHE A 1 213 ? -3.687 -1.514 2.695 1.00 95.50 213 PHE A C 1
ATOM 1725 O O . PHE A 1 213 ? -4.539 -2.256 2.176 1.00 95.50 213 PHE A O 1
ATOM 1732 N N . GLN A 1 214 ? -3.131 -1.789 3.872 1.00 96.50 214 GLN A N 1
ATOM 1733 C CA . GLN A 1 214 ? -3.634 -2.828 4.764 1.00 96.50 214 GLN A CA 1
ATOM 1734 C C . GLN A 1 214 ? -5.070 -2.516 5.191 1.00 96.50 214 GLN A C 1
ATOM 1736 O O . GLN A 1 214 ? -5.437 -1.359 5.393 1.00 96.50 214 GLN A O 1
ATOM 1741 N N . SER A 1 215 ? -5.888 -3.560 5.305 1.00 96.06 215 SER A N 1
ATOM 1742 C CA . SER A 1 215 ? -7.251 -3.430 5.813 1.00 96.06 215 SER A CA 1
ATOM 1743 C C . SER A 1 215 ? -7.236 -3.089 7.307 1.00 96.06 215 SER A C 1
ATOM 1745 O O . SER A 1 215 ? -6.291 -3.487 7.996 1.00 96.06 215 SER A O 1
ATOM 1747 N N . PRO A 1 216 ? -8.259 -2.371 7.811 1.00 96.12 216 PRO A N 1
ATOM 1748 C CA . PRO A 1 216 ? -8.383 -2.110 9.239 1.00 96.12 216 PRO A CA 1
ATOM 1749 C C . PRO A 1 216 ? -8.412 -3.427 10.023 1.00 96.12 216 PRO A C 1
ATOM 1751 O O . PRO A 1 216 ? -8.928 -4.440 9.548 1.00 96.12 216 PRO A O 1
ATOM 1754 N N . LEU A 1 217 ? -7.869 -3.420 11.232 1.00 96.00 217 LEU A N 1
ATOM 1755 C CA . LEU A 1 217 ? -7.865 -4.570 12.130 1.00 96.00 217 LEU A CA 1
ATOM 1756 C C . LEU A 1 217 ? -8.415 -4.135 13.481 1.00 96.00 217 LEU A C 1
ATOM 1758 O O . LEU A 1 217 ? -7.974 -3.127 14.014 1.00 96.00 217 LEU A O 1
ATOM 1762 N N . ILE A 1 218 ? -9.351 -4.899 14.040 1.00 95.50 218 ILE A N 1
ATOM 1763 C CA . ILE A 1 218 ? -9.868 -4.674 15.393 1.00 95.50 218 ILE A CA 1
ATOM 1764 C C . ILE A 1 218 ? -9.185 -5.677 16.320 1.00 95.50 218 ILE A C 1
ATOM 1766 O O . ILE A 1 218 ? -9.423 -6.878 16.195 1.00 95.50 218 ILE A O 1
ATOM 1770 N N . SER A 1 219 ? -8.350 -5.190 17.237 1.00 94.31 219 SER A N 1
ATOM 1771 C CA . SER A 1 219 ? -7.644 -6.026 18.214 1.00 94.31 219 SER A CA 1
ATOM 1772 C C . SER A 1 219 ? -8.422 -6.160 19.520 1.00 94.31 219 SER A C 1
ATOM 1774 O O . SER A 1 219 ? -8.476 -7.244 20.098 1.00 94.31 219 SER A O 1
ATOM 1776 N N . SER A 1 220 ? -9.061 -5.084 19.978 1.00 91.50 220 SER A N 1
ATOM 1777 C CA . SER A 1 220 ? -9.941 -5.113 21.143 1.00 91.50 220 SER A CA 1
ATOM 1778 C C . SER A 1 220 ? -10.945 -3.969 21.116 1.00 91.50 220 SER A C 1
ATOM 1780 O O . SER A 1 220 ? -10.784 -2.979 20.402 1.00 91.50 220 SER A O 1
ATOM 1782 N N . VAL A 1 221 ? -12.010 -4.114 21.897 1.00 91.50 221 VAL A N 1
ATOM 1783 C CA . VAL A 1 221 ? -13.037 -3.088 22.050 1.00 91.50 221 VAL A CA 1
ATOM 1784 C C . VAL A 1 221 ? -13.390 -2.977 23.524 1.00 91.50 221 VAL A C 1
ATOM 1786 O O . VAL A 1 221 ? -13.537 -3.986 24.210 1.00 91.50 221 VAL A O 1
ATOM 1789 N N . TYR A 1 222 ? -13.516 -1.749 24.007 1.00 88.44 222 TYR A N 1
ATOM 1790 C CA . TYR A 1 222 ? -13.851 -1.433 25.385 1.00 88.44 222 TYR A CA 1
ATOM 1791 C C . TYR A 1 222 ? -15.037 -0.476 25.428 1.00 88.44 222 TYR A C 1
ATOM 1793 O O . TYR A 1 222 ? -15.053 0.532 24.722 1.00 88.44 222 TYR A O 1
ATOM 1801 N N . TYR A 1 223 ? -16.017 -0.782 26.274 1.00 89.12 223 TYR A N 1
ATOM 1802 C CA . TYR A 1 223 ? -17.149 0.094 26.536 1.00 89.12 223 TYR A CA 1
ATOM 1803 C C . TYR A 1 223 ? -16.958 0.817 27.867 1.00 89.12 223 TYR A C 1
ATOM 1805 O O . TYR A 1 223 ? -16.788 0.186 28.910 1.00 89.12 223 TYR A O 1
ATOM 1813 N N . ASN A 1 224 ? -16.992 2.145 27.834 1.00 87.38 224 ASN A N 1
ATOM 1814 C CA . ASN A 1 224 ? -16.917 2.979 29.020 1.00 87.38 224 ASN A CA 1
ATOM 1815 C C . ASN A 1 224 ? -18.321 3.464 29.399 1.00 87.38 224 ASN A C 1
ATOM 1817 O O . ASN A 1 224 ? -18.920 4.298 28.721 1.00 87.38 224 ASN A O 1
ATOM 1821 N N . THR A 1 225 ? -18.828 2.941 30.512 1.00 81.56 225 THR A N 1
ATOM 1822 C CA . THR A 1 225 ? -20.176 3.223 31.017 1.00 81.56 225 THR A CA 1
ATOM 1823 C C . THR A 1 225 ? -20.327 4.645 31.561 1.00 81.56 225 THR A C 1
ATOM 1825 O O . THR A 1 225 ? -21.430 5.182 31.554 1.00 81.56 225 THR A O 1
ATOM 1828 N N . THR A 1 226 ? -19.235 5.289 31.986 1.00 83.38 226 THR A N 1
ATOM 1829 C CA . THR A 1 226 ? -19.260 6.635 32.579 1.00 83.38 226 THR A CA 1
ATOM 1830 C C . THR A 1 226 ? -19.502 7.724 31.536 1.00 83.38 226 THR A C 1
ATOM 1832 O O . THR A 1 226 ? -20.149 8.725 31.828 1.00 83.38 226 THR A O 1
ATOM 1835 N N . ASN A 1 227 ? -18.978 7.551 30.320 1.00 85.88 227 ASN A N 1
ATOM 1836 C CA . ASN A 1 227 ? -19.095 8.534 29.236 1.00 85.88 227 ASN A CA 1
ATOM 1837 C C . ASN A 1 227 ? -19.843 8.005 28.001 1.00 85.88 227 ASN A C 1
ATOM 1839 O O . ASN A 1 227 ? -19.959 8.736 27.021 1.00 85.88 227 ASN A O 1
ATOM 1843 N N . ASN A 1 228 ? -20.366 6.774 28.049 1.00 87.38 228 ASN A N 1
ATOM 1844 C CA . ASN A 1 228 ? -21.044 6.109 26.932 1.00 87.38 228 ASN A CA 1
ATOM 1845 C C . ASN A 1 228 ? -20.204 6.133 25.644 1.00 87.38 228 ASN A C 1
ATOM 1847 O O . ASN A 1 228 ? -20.683 6.489 24.563 1.00 87.38 228 ASN A O 1
ATOM 1851 N N . HIS A 1 229 ? -18.919 5.803 25.775 1.00 92.31 229 HIS A N 1
ATOM 1852 C CA . HIS A 1 229 ? -18.017 5.666 24.639 1.00 92.31 229 HIS A CA 1
ATOM 1853 C C . HIS A 1 229 ? -17.637 4.211 24.406 1.00 92.31 229 HIS A C 1
ATOM 1855 O O . HIS A 1 229 ? -17.325 3.467 25.338 1.00 92.31 229 HIS A O 1
ATOM 1861 N N . LEU A 1 230 ? -17.591 3.837 23.131 1.00 92.88 230 LEU A N 1
ATOM 1862 C CA . LEU A 1 230 ? -17.012 2.587 22.670 1.00 92.88 230 LEU A CA 1
ATOM 1863 C C . LEU A 1 230 ? -15.640 2.892 22.061 1.00 92.88 230 LEU A C 1
ATOM 1865 O O . LEU A 1 230 ? -15.545 3.544 21.022 1.00 92.88 230 LEU A O 1
ATOM 1869 N N . THR A 1 231 ? -14.576 2.443 22.718 1.00 94.94 231 THR A N 1
ATOM 1870 C CA . THR A 1 231 ? -13.199 2.576 22.237 1.00 94.94 231 THR A CA 1
ATOM 1871 C C . THR A 1 231 ? -12.792 1.294 21.532 1.00 94.94 231 THR A C 1
ATOM 1873 O O . THR A 1 231 ? -12.768 0.224 22.133 1.00 94.94 231 THR A O 1
ATOM 1876 N N . ILE A 1 232 ? -12.442 1.407 20.260 1.00 95.44 232 ILE A N 1
ATOM 1877 C CA . ILE A 1 232 ? -11.965 0.325 19.408 1.00 95.44 232 ILE A CA 1
ATOM 1878 C C . ILE A 1 232 ? -10.455 0.499 19.255 1.00 95.44 232 ILE A C 1
ATOM 1880 O O . ILE A 1 232 ? -9.991 1.499 18.708 1.00 95.44 232 ILE A O 1
ATOM 1884 N N . LYS A 1 233 ? -9.685 -0.474 19.736 1.00 96.75 233 LYS A N 1
ATOM 1885 C CA . LYS A 1 233 ? -8.241 -0.573 19.517 1.00 96.75 233 LYS A CA 1
ATOM 1886 C C . LYS A 1 233 ? -7.964 -1.491 18.339 1.00 96.75 233 LYS A C 1
ATOM 1888 O O . LYS A 1 233 ? -8.698 -2.450 18.085 1.00 96.75 233 LYS A O 1
ATOM 1893 N N . GLY A 1 234 ? -6.902 -1.191 17.613 1.00 96.06 234 GLY A N 1
ATOM 1894 C CA . GLY A 1 234 ? -6.634 -1.870 16.365 1.00 96.06 234 GLY A CA 1
ATOM 1895 C C . GLY A 1 234 ? -5.429 -1.327 15.634 1.00 96.06 234 GLY A C 1
ATOM 1896 O O . GLY A 1 234 ? -4.591 -0.657 16.223 1.00 96.06 234 GLY A O 1
ATOM 1897 N N . ASP A 1 235 ? -5.395 -1.603 14.340 1.00 96.12 235 ASP A N 1
ATOM 1898 C CA . ASP A 1 235 ? -4.403 -1.087 13.408 1.00 96.12 235 ASP A CA 1
ATOM 1899 C C . ASP A 1 235 ? -5.088 -0.675 12.107 1.00 96.12 235 ASP A C 1
ATOM 1901 O O . ASP A 1 235 ? -6.184 -1.137 11.771 1.00 96.12 235 ASP A O 1
ATOM 1905 N N . ASN A 1 236 ? -4.393 0.149 11.326 1.00 96.12 236 ASN A N 1
ATOM 1906 C CA . ASN A 1 236 ? -4.797 0.550 9.981 1.00 96.12 236 ASN A CA 1
ATOM 1907 C C . ASN A 1 236 ? -6.145 1.279 9.912 1.00 96.12 236 ASN A C 1
ATOM 1909 O O . ASN A 1 236 ? -6.830 1.258 8.887 1.00 96.12 236 ASN A O 1
ATOM 1913 N N . PHE A 1 237 ? -6.515 1.968 10.988 1.00 94.88 237 PHE A N 1
ATOM 1914 C CA . PHE A 1 237 ? -7.532 3.005 10.911 1.00 94.88 237 PHE A CA 1
ATOM 1915 C C . PHE A 1 237 ? -6.955 4.229 10.188 1.00 94.88 237 PHE A C 1
ATOM 1917 O O . PHE A 1 237 ? -5.737 4.395 10.067 1.00 94.88 237 PHE A O 1
ATOM 1924 N N . TYR A 1 238 ? -7.815 5.072 9.630 1.00 89.31 238 TYR A N 1
ATOM 1925 C CA . TYR A 1 238 ? -7.375 6.274 8.934 1.00 89.31 238 TYR A CA 1
ATOM 1926 C C . TYR A 1 238 ? -8.458 7.332 8.993 1.00 89.31 238 TYR A C 1
ATOM 1928 O O . TYR A 1 238 ? -9.621 7.036 8.731 1.00 89.31 238 TYR A O 1
ATOM 1936 N N . ASN A 1 239 ? -8.068 8.560 9.312 1.00 80.06 239 ASN A N 1
ATOM 1937 C CA . ASN A 1 239 ? -8.973 9.694 9.316 1.00 80.06 239 ASN A CA 1
ATOM 1938 C C . ASN A 1 239 ? -8.529 10.692 8.257 1.00 80.06 239 ASN A C 1
ATOM 1940 O O . ASN A 1 239 ? -7.502 11.350 8.406 1.00 80.06 239 ASN A O 1
ATOM 1944 N N . SER A 1 240 ? -9.301 10.794 7.186 1.00 73.25 240 SER A N 1
ATOM 1945 C CA . SER A 1 240 ? -9.132 11.858 6.211 1.00 73.25 240 SER A CA 1
ATOM 1946 C C . SER A 1 240 ? -10.471 12.194 5.580 1.00 73.25 240 SER A C 1
ATOM 1948 O O . SER A 1 240 ? -11.404 11.387 5.559 1.00 73.25 240 SER A O 1
ATOM 1950 N N . LYS A 1 241 ? -10.550 13.416 5.072 1.00 68.81 241 LYS A N 1
ATOM 1951 C CA . LYS A 1 241 ? -11.690 13.940 4.334 1.00 68.81 241 LYS A CA 1
ATOM 1952 C C . LYS A 1 241 ? -11.307 14.017 2.867 1.00 68.81 241 LYS A C 1
ATOM 1954 O O . LYS A 1 241 ? -10.257 14.558 2.528 1.00 68.81 241 LYS A O 1
ATOM 1959 N N . TYR A 1 242 ? -12.163 13.490 1.996 1.00 63.03 242 TYR A N 1
ATOM 1960 C CA . TYR A 1 242 ? -11.878 13.440 0.567 1.00 63.03 242 TYR A CA 1
ATOM 1961 C C . TYR A 1 242 ? -12.622 14.507 -0.244 1.00 63.03 242 TYR A C 1
ATOM 1963 O O . TYR A 1 242 ? -13.852 14.623 -0.192 1.00 63.03 242 TYR A O 1
ATOM 1971 N N . GLY A 1 243 ? -11.870 15.203 -1.100 1.00 58.97 243 GLY A N 1
ATOM 1972 C CA . GLY A 1 243 ? -12.384 16.066 -2.162 1.00 58.97 243 GLY A CA 1
ATOM 1973 C C . GLY A 1 243 ? -12.976 17.397 -1.689 1.00 58.97 243 GLY A C 1
ATOM 1974 O O . GLY A 1 243 ? -13.053 17.698 -0.505 1.00 58.97 243 GLY A O 1
ATOM 1975 N N . VAL A 1 244 ? -13.455 18.194 -2.651 1.00 55.09 244 VAL A N 1
ATOM 1976 C CA . VAL A 1 244 ? -13.989 19.563 -2.441 1.00 55.09 244 VAL A CA 1
ATOM 1977 C C . VAL A 1 244 ? -15.206 19.600 -1.498 1.00 55.09 244 VAL A C 1
ATOM 1979 O O . VAL A 1 244 ? -15.570 20.653 -0.991 1.00 55.09 244 VAL A O 1
ATOM 1982 N N . ARG A 1 245 ? -15.853 18.449 -1.270 1.00 56.97 245 ARG A N 1
ATOM 1983 C CA . ARG A 1 245 ? -17.017 18.298 -0.382 1.00 56.97 245 ARG A CA 1
ATOM 1984 C C . ARG A 1 245 ? -16.709 17.548 0.920 1.00 56.97 245 ARG A C 1
ATOM 1986 O O . ARG A 1 245 ? -17.659 17.147 1.578 1.00 56.97 245 ARG A O 1
ATOM 1993 N N . GLU A 1 246 ? -15.433 17.319 1.244 1.00 64.75 246 GLU A N 1
ATOM 1994 C CA . GLU A 1 246 ? -14.988 16.662 2.484 1.00 64.75 246 GLU A CA 1
ATOM 1995 C C . GLU A 1 246 ? -15.763 15.376 2.818 1.00 64.75 246 GLU A C 1
ATOM 1997 O O . GLU A 1 246 ? -16.357 15.240 3.883 1.00 64.75 246 GLU A O 1
ATOM 2002 N N . ARG A 1 247 ? -15.802 14.419 1.886 1.00 66.69 247 ARG A N 1
ATOM 2003 C CA . ARG A 1 247 ? -16.511 13.156 2.122 1.00 66.69 247 ARG A CA 1
ATOM 2004 C C . ARG A 1 247 ? -15.771 12.315 3.157 1.00 66.69 247 ARG A C 1
ATOM 2006 O O . ARG A 1 247 ? -14.567 12.094 3.015 1.00 66.69 247 ARG A O 1
ATOM 2013 N N . THR A 1 248 ? -16.512 11.802 4.133 1.00 75.44 248 THR A N 1
ATOM 2014 C CA . THR A 1 248 ? -16.045 10.787 5.077 1.00 75.44 248 THR A CA 1
ATOM 2015 C C . THR A 1 248 ? -15.690 9.514 4.322 1.00 75.44 248 THR A C 1
ATOM 2017 O O . THR A 1 248 ? -16.466 9.019 3.504 1.00 75.44 248 THR A O 1
ATOM 2020 N N . ILE A 1 249 ? -14.503 8.988 4.590 1.00 86.38 249 ILE A N 1
ATOM 2021 C CA . ILE A 1 249 ? -13.991 7.760 3.964 1.00 86.38 249 ILE A CA 1
ATOM 2022 C C . ILE A 1 249 ? -14.232 6.525 4.836 1.00 86.38 249 ILE A C 1
ATOM 2024 O O . ILE A 1 249 ? -14.096 5.400 4.356 1.00 86.38 249 ILE A O 1
ATOM 2028 N N . VAL A 1 250 ? -14.556 6.749 6.112 1.00 91.00 250 VAL A N 1
ATOM 2029 C CA . VAL A 1 250 ? -14.786 5.723 7.125 1.00 91.00 250 VAL A CA 1
ATOM 2030 C C . VAL A 1 250 ? -16.279 5.579 7.373 1.00 91.00 250 VAL A C 1
ATOM 2032 O O . VAL A 1 250 ? -16.963 6.559 7.655 1.00 91.00 250 VAL A O 1
ATOM 2035 N N . TYR A 1 251 ? -16.766 4.345 7.321 1.00 92.12 251 TYR A N 1
ATOM 2036 C CA . TYR A 1 251 ? -18.133 3.990 7.678 1.00 92.12 251 TYR A CA 1
ATOM 2037 C C . TYR A 1 251 ? -18.104 2.884 8.721 1.00 92.12 251 TYR A C 1
ATOM 2039 O O . TYR A 1 251 ? -17.504 1.831 8.501 1.00 92.12 251 TYR A O 1
ATOM 2047 N N . VAL A 1 252 ? -18.774 3.118 9.844 1.00 94.44 252 VAL A N 1
ATOM 2048 C CA . VAL A 1 252 ? -18.869 2.162 10.946 1.00 94.44 252 VAL A CA 1
ATOM 2049 C C . VAL A 1 252 ? -20.304 1.677 11.052 1.00 94.44 252 VAL A C 1
ATOM 2051 O O . VAL A 1 252 ? -21.237 2.478 11.032 1.00 94.44 252 VAL A O 1
ATOM 2054 N N . TYR A 1 253 ? -20.477 0.367 11.187 1.00 94.88 253 TYR A N 1
ATOM 2055 C CA . TYR A 1 253 ? -21.771 -0.261 11.394 1.00 94.88 253 TYR A CA 1
ATOM 2056 C C . TYR A 1 253 ? -21.742 -1.061 12.688 1.00 94.88 253 TYR A C 1
ATOM 2058 O O . TYR A 1 253 ? -20.816 -1.841 12.910 1.00 94.88 253 TYR A O 1
ATOM 2066 N N . ILE A 1 254 ? -22.783 -0.909 13.501 1.00 93.12 254 ILE A N 1
ATOM 2067 C CA . ILE A 1 254 ? -23.014 -1.723 14.696 1.00 93.12 254 ILE A CA 1
ATOM 2068 C C . ILE A 1 254 ? -24.305 -2.507 14.477 1.00 93.12 254 ILE A C 1
ATOM 2070 O O . ILE A 1 254 ? -25.354 -1.925 14.200 1.00 93.12 254 ILE A O 1
ATOM 2074 N N . ASN A 1 255 ? -24.230 -3.837 14.561 1.00 91.31 255 ASN A N 1
ATOM 2075 C CA . ASN A 1 255 ? -25.347 -4.753 14.304 1.00 91.31 255 ASN A CA 1
ATOM 2076 C C . ASN A 1 255 ? -26.034 -4.485 12.949 1.00 91.31 255 ASN A C 1
ATOM 2078 O O . ASN A 1 255 ? -27.258 -4.504 12.836 1.00 91.31 255 ASN A O 1
ATOM 2082 N N . GLY A 1 256 ? -25.232 -4.175 11.923 1.00 89.50 256 GLY A N 1
ATOM 2083 C CA . GLY A 1 256 ? -25.696 -3.862 10.566 1.00 89.50 256 GLY A CA 1
ATOM 2084 C C . GLY A 1 256 ? -26.263 -2.449 10.373 1.00 89.50 256 GLY A C 1
ATOM 2085 O O . GLY A 1 256 ? -26.531 -2.060 9.240 1.00 89.50 256 GLY A O 1
ATOM 2086 N N . SER A 1 257 ? -26.409 -1.657 11.438 1.00 92.50 257 SER A N 1
ATOM 2087 C CA . SER A 1 257 ? -26.886 -0.271 11.356 1.00 92.50 257 SER A CA 1
ATOM 2088 C C . SER A 1 257 ? -25.714 0.693 11.207 1.00 92.50 257 SER A C 1
ATOM 2090 O O . SER A 1 257 ? -24.788 0.658 12.016 1.00 92.50 257 SER A O 1
ATOM 2092 N N . SER A 1 258 ? -25.750 1.553 10.186 1.00 92.62 258 SER A N 1
ATOM 2093 C CA . SER A 1 258 ? -24.715 2.574 9.975 1.00 92.62 258 SER A CA 1
ATOM 2094 C C . SER A 1 258 ? -24.771 3.628 11.075 1.00 92.62 258 SER A C 1
ATOM 2096 O O . SER A 1 258 ? -25.835 4.191 11.337 1.00 92.62 258 SER A O 1
ATOM 2098 N N . LEU A 1 259 ? -23.618 3.941 11.658 1.00 92.00 259 LEU A N 1
ATOM 2099 C CA . LEU A 1 259 ? -23.453 5.112 12.510 1.00 92.00 259 LEU A CA 1
ATOM 2100 C C . LEU A 1 259 ? -23.391 6.386 11.664 1.00 92.00 259 LEU A C 1
ATOM 2102 O O . LEU A 1 259 ? -23.013 6.347 10.485 1.00 92.00 259 LEU A O 1
ATOM 2106 N N . LYS A 1 260 ? -23.770 7.516 12.264 1.00 90.88 260 LYS A N 1
ATOM 2107 C CA . LYS A 1 260 ? -23.549 8.836 11.669 1.00 90.88 260 LYS A CA 1
ATOM 2108 C C . LYS A 1 260 ? -22.094 9.236 11.880 1.00 90.88 260 LYS A C 1
ATOM 2110 O O . LYS A 1 260 ? -21.460 8.826 12.845 1.00 90.88 260 LYS A O 1
ATOM 2115 N N . GLU A 1 261 ? -21.583 10.112 11.022 1.00 86.06 261 GLU A N 1
ATOM 2116 C CA . GLU A 1 261 ? -20.235 10.667 11.190 1.00 86.06 261 GLU A CA 1
ATOM 2117 C C . GLU A 1 261 ? -20.068 11.378 12.544 1.00 86.06 261 GLU A C 1
ATOM 2119 O O . GLU A 1 261 ? -19.028 11.246 13.176 1.00 86.06 261 GLU A O 1
ATOM 2124 N N . SER A 1 262 ? -21.116 12.048 13.037 1.00 89.12 262 SER A N 1
ATOM 2125 C CA . SER A 1 262 ? -21.125 12.688 14.361 1.00 89.12 262 SER A CA 1
ATOM 2126 C C . SER A 1 262 ? -20.950 11.714 15.527 1.00 89.12 262 SER A C 1
ATOM 2128 O O . SER A 1 262 ? -20.568 12.137 16.615 1.00 89.12 262 SER A O 1
ATOM 2130 N N . ASP A 1 263 ? -21.253 10.433 15.315 1.00 92.56 263 ASP A N 1
ATOM 2131 C CA . ASP A 1 263 ? -21.121 9.398 16.339 1.00 92.56 263 ASP A CA 1
ATOM 2132 C C . ASP A 1 263 ? -19.671 8.892 16.418 1.00 92.56 263 ASP A C 1
ATOM 2134 O O . ASP A 1 263 ? -19.303 8.213 17.370 1.00 92.56 263 ASP A O 1
ATOM 2138 N N . ILE A 1 264 ? -18.822 9.237 15.447 1.00 91.94 264 ILE A N 1
ATOM 2139 C CA . ILE A 1 264 ? -17.387 8.966 15.477 1.00 91.94 264 ILE A CA 1
ATOM 2140 C C . ILE A 1 264 ? -16.701 10.157 16.153 1.00 91.94 264 ILE A C 1
ATOM 2142 O O . ILE A 1 264 ? -16.495 11.207 15.547 1.00 91.94 264 ILE A O 1
ATOM 2146 N N . THR A 1 265 ? -16.329 10.001 17.422 1.00 91.69 265 THR A N 1
ATOM 2147 C CA . THR A 1 265 ? -15.752 11.100 18.208 1.00 91.69 265 THR A CA 1
ATOM 2148 C C . THR A 1 265 ? -14.282 11.337 17.882 1.00 91.69 265 THR A C 1
ATOM 2150 O O . THR A 1 265 ? -13.839 12.485 17.849 1.00 91.69 265 THR A O 1
ATOM 2153 N N . SER A 1 266 ? -13.515 10.279 17.607 1.00 92.06 266 SER A N 1
ATOM 2154 C CA . SER A 1 266 ? -12.135 10.394 17.128 1.00 92.06 266 SER A CA 1
ATOM 2155 C C . SER A 1 266 ? -11.675 9.150 16.368 1.00 92.06 266 SER A C 1
ATOM 2157 O O . SER A 1 266 ? -12.154 8.038 16.591 1.00 92.06 266 SER A O 1
ATOM 2159 N N . ILE A 1 267 ? -10.717 9.341 15.457 1.00 93.12 267 ILE A N 1
ATOM 2160 C CA . ILE A 1 267 ? -10.045 8.269 14.714 1.00 93.12 267 ILE A CA 1
ATOM 2161 C C . ILE A 1 267 ? -8.555 8.615 14.614 1.00 93.12 267 ILE A C 1
ATOM 2163 O O . ILE A 1 267 ? -8.192 9.640 14.033 1.00 93.12 267 ILE A O 1
ATOM 2167 N N . GLY A 1 268 ? -7.707 7.752 15.167 1.00 93.00 268 GLY A N 1
ATOM 2168 C CA . GLY A 1 268 ? -6.269 7.679 14.907 1.00 93.00 268 GLY A CA 1
ATOM 2169 C C . GLY A 1 268 ? -5.930 6.490 14.005 1.00 93.00 268 GLY A C 1
ATOM 2170 O O . GLY A 1 268 ? -6.808 5.937 13.355 1.00 93.00 268 GLY A O 1
ATOM 2171 N N . TYR A 1 269 ? -4.660 6.075 13.967 1.00 94.69 269 TYR A N 1
ATOM 2172 C CA . TYR A 1 269 ? -4.237 4.882 13.211 1.00 94.69 269 TYR A CA 1
ATOM 2173 C C . TYR A 1 269 ? -4.488 3.563 13.954 1.00 94.69 269 TYR A C 1
ATOM 2175 O O . TYR A 1 269 ? -4.655 2.524 13.320 1.00 94.69 269 TYR A O 1
ATOM 2183 N N . GLU A 1 270 ? -4.510 3.621 15.288 1.00 96.56 270 GLU A N 1
ATOM 2184 C CA . GLU A 1 270 ? -4.532 2.451 16.183 1.00 96.56 270 GLU A CA 1
ATOM 2185 C C . GLU A 1 270 ? -5.713 2.488 17.176 1.00 96.56 270 GLU A C 1
ATOM 2187 O O . GLU A 1 270 ? -5.945 1.562 17.955 1.00 96.56 270 GLU A O 1
ATOM 2192 N N . GLU A 1 271 ? -6.482 3.579 17.168 1.00 96.25 271 GLU A N 1
ATOM 2193 C CA . GLU A 1 271 ? -7.649 3.765 18.023 1.00 96.25 271 GLU A CA 1
ATOM 2194 C C . GLU A 1 271 ? -8.757 4.511 17.279 1.00 96.25 271 GLU A C 1
ATOM 2196 O O . GLU A 1 271 ? -8.496 5.470 16.553 1.00 96.25 271 GLU A O 1
ATOM 2201 N N . MET A 1 272 ? -9.996 4.088 17.502 1.00 95.62 272 MET A N 1
ATOM 2202 C CA . MET A 1 272 ? -11.213 4.780 17.104 1.00 95.62 272 MET A CA 1
ATOM 2203 C C . MET A 1 272 ? -12.145 4.863 18.311 1.00 95.62 272 MET A C 1
ATOM 2205 O O . MET A 1 272 ? -12.343 3.871 19.010 1.00 95.62 272 MET A O 1
ATOM 2209 N N . VAL A 1 273 ? -12.728 6.030 18.561 1.00 95.69 273 VAL A N 1
ATOM 2210 C CA . VAL A 1 273 ? -13.685 6.238 19.652 1.00 95.69 273 VAL A CA 1
ATOM 2211 C C . VAL A 1 273 ? -15.033 6.614 19.055 1.00 95.69 273 VAL A C 1
ATOM 2213 O O . VAL A 1 273 ? -15.121 7.458 18.163 1.00 95.69 273 VAL A O 1
ATOM 2216 N N . LEU A 1 274 ? -16.082 5.955 19.540 1.00 95.06 274 LEU A N 1
ATOM 2217 C CA . LEU A 1 274 ? -17.457 6.147 19.102 1.00 95.06 274 LEU A CA 1
ATOM 2218 C C . LEU A 1 274 ? -18.317 6.603 20.280 1.00 95.06 274 LEU A C 1
ATOM 2220 O O . LEU A 1 274 ? -18.192 6.074 21.386 1.00 95.06 274 LEU A O 1
ATOM 2224 N N . SER A 1 275 ? -19.226 7.539 20.033 1.00 93.94 275 SER A N 1
ATOM 2225 C CA . SER A 1 275 ? -20.355 7.812 20.911 1.00 93.94 275 SER A CA 1
ATOM 2226 C C . SER A 1 275 ? -21.393 6.716 20.698 1.00 93.94 275 SER A C 1
ATOM 2228 O O . SER A 1 275 ? -22.004 6.609 19.635 1.00 93.94 275 SER A O 1
ATOM 2230 N N . TYR A 1 276 ? -21.553 5.851 21.693 1.00 90.69 276 TYR A N 1
ATOM 2231 C CA . TYR A 1 276 ? -22.467 4.721 21.620 1.00 90.69 276 TYR A CA 1
ATOM 2232 C C . TYR A 1 276 ? -23.081 4.502 22.994 1.00 90.69 276 TYR A C 1
ATOM 2234 O O . TYR A 1 276 ? -22.365 4.341 23.971 1.00 90.69 276 TYR A O 1
ATOM 2242 N N . SER A 1 277 ? -24.406 4.492 23.083 1.00 85.75 277 SER A N 1
ATOM 2243 C CA . SER A 1 277 ? -25.115 4.266 24.342 1.00 85.75 277 SER A CA 1
ATOM 2244 C C . SER A 1 277 ? -25.710 2.864 24.360 1.00 85.75 277 SER A C 1
ATOM 2246 O O . SER A 1 277 ? -26.479 2.497 23.470 1.00 85.75 277 SER A O 1
ATOM 2248 N N . SER A 1 278 ? -25.368 2.091 25.390 1.00 82.00 278 SER A N 1
ATOM 2249 C CA . SER A 1 278 ? -26.004 0.814 25.709 1.00 82.00 278 SER A CA 1
ATOM 2250 C C . SER A 1 278 ? -26.373 0.763 27.183 1.00 82.00 278 SER A C 1
ATOM 2252 O O . SER A 1 278 ? -25.541 1.034 28.050 1.00 82.00 278 SER A O 1
ATOM 2254 N N . ILE A 1 279 ? -27.601 0.343 27.475 1.00 73.44 279 ILE A N 1
ATOM 2255 C CA . ILE A 1 279 ? -28.097 0.165 28.849 1.00 73.44 279 ILE A CA 1
ATOM 2256 C C . ILE A 1 279 ? -28.167 -1.307 29.280 1.00 73.44 279 ILE A C 1
ATOM 2258 O O . ILE A 1 279 ? -28.434 -1.576 30.447 1.00 73.44 279 ILE A O 1
ATOM 2262 N N . TYR A 1 280 ? -27.885 -2.253 28.379 1.00 79.81 280 TYR A N 1
ATOM 2263 C CA . TYR A 1 280 ? -27.935 -3.698 28.633 1.00 79.81 280 TYR A CA 1
ATOM 2264 C C . TYR A 1 280 ? -26.662 -4.418 28.174 1.00 79.81 280 TYR A C 1
ATOM 2266 O O . TYR A 1 280 ? -25.890 -3.903 27.355 1.00 79.81 280 TYR A O 1
ATOM 2274 N N . THR A 1 281 ? -26.463 -5.620 28.719 1.00 82.56 281 THR A N 1
ATOM 2275 C CA . THR A 1 281 ? -25.455 -6.573 28.243 1.00 82.56 281 THR A CA 1
ATOM 2276 C C . THR A 1 281 ? -25.874 -7.047 26.858 1.00 82.56 281 THR A C 1
ATOM 2278 O O . THR A 1 281 ? -27.002 -7.511 26.663 1.00 82.56 281 THR A O 1
ATOM 2281 N N . GLN A 1 282 ? -24.980 -6.928 25.880 1.00 85.88 282 GLN A N 1
ATOM 2282 C CA . GLN A 1 282 ? -25.250 -7.359 24.511 1.00 85.88 282 GLN A CA 1
ATOM 2283 C C . GLN A 1 282 ? -23.981 -7.729 23.760 1.00 85.88 282 GLN A C 1
ATOM 2285 O O . GLN A 1 282 ? -22.900 -7.210 24.022 1.00 85.88 282 GLN A O 1
ATOM 2290 N N . GLU A 1 283 ? -24.156 -8.598 22.776 1.00 88.88 283 GLU A N 1
ATOM 2291 C CA . GLU A 1 283 ? -23.176 -8.826 21.730 1.00 88.88 283 GLU A CA 1
ATOM 2292 C C . GLU A 1 283 ? -23.349 -7.765 20.632 1.00 88.88 283 GLU A C 1
ATOM 2294 O O . GLU A 1 283 ? -24.465 -7.491 20.179 1.00 88.88 283 GLU A O 1
ATOM 2299 N N . LEU A 1 284 ? -22.245 -7.144 20.228 1.00 90.25 284 LEU A N 1
ATOM 2300 C CA . LEU A 1 284 ? -22.171 -6.192 19.132 1.00 90.25 284 LEU A CA 1
ATOM 2301 C C . LEU A 1 284 ? -21.340 -6.780 18.002 1.00 90.25 284 LEU A C 1
ATOM 2303 O O . LEU A 1 284 ? -20.172 -7.111 18.189 1.00 90.25 284 LEU A O 1
ATOM 2307 N N . ASN A 1 285 ? -21.919 -6.819 16.809 1.00 93.31 285 ASN A N 1
ATOM 2308 C CA . ASN A 1 285 ? -21.178 -7.015 15.574 1.00 93.31 285 ASN A CA 1
ATOM 2309 C C . ASN A 1 285 ? -20.769 -5.645 15.029 1.00 93.31 285 ASN A C 1
ATOM 2311 O O . ASN A 1 285 ? -21.617 -4.868 14.579 1.00 93.31 285 ASN A O 1
ATOM 2315 N N . ILE A 1 286 ? -19.478 -5.345 15.102 1.00 95.19 286 ILE A N 1
ATOM 2316 C CA . ILE A 1 286 ? -18.897 -4.099 14.622 1.00 95.19 286 ILE A CA 1
ATOM 2317 C C . ILE A 1 286 ? -18.252 -4.380 13.279 1.00 95.19 286 ILE A C 1
ATOM 2319 O O . ILE A 1 286 ? -17.421 -5.277 13.151 1.00 95.19 286 ILE A O 1
ATOM 2323 N N . SER A 1 287 ? -18.582 -3.567 12.285 1.00 95.94 287 SER A N 1
ATOM 2324 C CA . SER A 1 287 ? -17.858 -3.578 11.024 1.00 95.94 287 SER A CA 1
ATOM 2325 C C . SER A 1 287 ? -17.419 -2.183 10.619 1.00 95.94 287 SER A C 1
ATOM 2327 O O . SER A 1 287 ? -18.155 -1.211 10.785 1.00 95.94 287 SER A O 1
ATOM 2329 N N . ILE A 1 288 ? -16.190 -2.094 10.118 1.00 95.62 288 ILE A N 1
ATOM 2330 C CA . ILE A 1 288 ? -15.541 -0.840 9.744 1.00 95.62 288 ILE A CA 1
ATOM 2331 C C . ILE A 1 288 ? -15.129 -0.953 8.282 1.00 95.62 288 ILE A C 1
ATOM 2333 O O . ILE A 1 288 ? -14.383 -1.855 7.899 1.00 95.62 288 ILE A O 1
ATOM 2337 N N . ASN A 1 289 ? -15.618 -0.017 7.478 1.00 93.88 289 ASN A N 1
ATOM 2338 C CA . ASN A 1 289 ? -15.225 0.180 6.093 1.00 93.88 289 ASN A CA 1
ATOM 2339 C C . ASN A 1 289 ? -14.375 1.446 5.984 1.00 93.88 289 ASN A C 1
ATOM 2341 O O . ASN A 1 289 ? -14.786 2.493 6.477 1.00 93.88 289 ASN A O 1
ATOM 2345 N N . ILE A 1 290 ? -13.230 1.363 5.310 1.00 92.06 290 ILE A N 1
ATOM 2346 C CA . ILE A 1 290 ? -12.395 2.515 4.945 1.00 92.06 290 ILE A CA 1
ATOM 2347 C C . ILE A 1 290 ? -12.174 2.462 3.430 1.00 92.06 290 ILE A C 1
ATOM 2349 O O . ILE A 1 290 ? -11.409 1.630 2.936 1.00 92.06 290 ILE A O 1
ATOM 2353 N N . ASP A 1 291 ? -12.871 3.328 2.688 1.00 89.25 291 ASP A N 1
ATOM 2354 C CA . ASP A 1 291 ? -13.032 3.243 1.227 1.00 89.25 291 ASP A CA 1
ATOM 2355 C C . ASP A 1 291 ? -13.512 1.845 0.785 1.00 89.25 291 ASP A C 1
ATOM 2357 O O . ASP A 1 291 ? -14.684 1.510 0.933 1.00 89.25 291 ASP A O 1
ATOM 2361 N N . SER A 1 292 ? -12.612 1.028 0.240 1.00 87.06 292 SER A N 1
ATOM 2362 C CA . SER A 1 292 ? -12.883 -0.314 -0.281 1.00 87.06 292 SER A CA 1
ATOM 2363 C C . SER A 1 292 ? -12.306 -1.431 0.595 1.00 87.06 292 SER A C 1
ATOM 2365 O O . SER A 1 292 ? -12.312 -2.595 0.189 1.00 87.06 292 SER A O 1
ATOM 2367 N N . LEU A 1 293 ? -11.779 -1.087 1.773 1.00 92.44 293 LEU A N 1
ATOM 2368 C CA . LEU A 1 293 ? -11.206 -2.016 2.745 1.00 92.44 293 LEU A CA 1
ATOM 2369 C C . LEU A 1 293 ? -12.183 -2.232 3.900 1.00 92.44 293 LEU A C 1
ATOM 2371 O O . LEU A 1 293 ? -12.837 -1.289 4.334 1.00 92.44 293 LEU A O 1
ATOM 2375 N N . TYR A 1 294 ? -12.250 -3.459 4.410 1.00 93.94 294 TYR A N 1
ATOM 2376 C CA . TYR A 1 294 ? -13.268 -3.888 5.367 1.00 93.94 294 TYR A CA 1
ATOM 2377 C C . TYR A 1 294 ? -12.668 -4.733 6.486 1.00 93.94 294 TYR A C 1
ATOM 2379 O O . TYR A 1 294 ? -11.729 -5.497 6.257 1.00 93.94 294 TYR A O 1
ATOM 2387 N N . THR A 1 295 ? -13.266 -4.632 7.669 1.00 95.81 295 THR A N 1
ATOM 2388 C CA . THR A 1 295 ? -13.068 -5.566 8.775 1.00 95.81 295 THR A CA 1
ATOM 2389 C C . THR A 1 295 ? -14.351 -5.719 9.573 1.00 95.81 295 THR A C 1
ATOM 2391 O O . THR A 1 295 ? -15.188 -4.810 9.601 1.00 95.81 295 THR A O 1
ATOM 2394 N N . ASN A 1 296 ? -14.498 -6.859 10.236 1.00 94.75 296 ASN A N 1
ATOM 2395 C CA . ASN A 1 296 ? -15.563 -7.098 11.192 1.00 94.75 296 ASN A CA 1
ATOM 2396 C C . ASN A 1 296 ? -15.029 -7.794 12.436 1.00 94.75 296 ASN A C 1
ATOM 2398 O O . ASN A 1 296 ? -14.033 -8.514 12.398 1.00 94.75 296 ASN A O 1
ATOM 2402 N N . ASN A 1 297 ? -15.689 -7.539 13.554 1.00 93.19 297 ASN A N 1
ATOM 2403 C CA . ASN A 1 297 ? -15.418 -8.233 14.793 1.00 93.19 297 ASN A CA 1
ATOM 2404 C C . ASN A 1 297 ? -16.675 -8.231 15.662 1.00 93.19 297 ASN A C 1
ATOM 2406 O O . ASN A 1 297 ? -17.471 -7.290 15.631 1.00 93.19 297 ASN A O 1
ATOM 2410 N N . THR A 1 298 ? -16.830 -9.285 16.446 1.00 90.69 298 THR A N 1
ATOM 2411 C CA . THR A 1 298 ? -17.935 -9.449 17.378 1.00 90.69 298 THR A CA 1
ATOM 2412 C C . THR A 1 298 ? -17.401 -9.302 18.791 1.00 90.69 298 THR A C 1
ATOM 2414 O O . THR A 1 298 ? -16.431 -9.958 19.163 1.00 90.69 298 THR A O 1
ATOM 2417 N N . ILE A 1 299 ? -18.032 -8.446 19.587 1.00 86.12 299 ILE A N 1
ATOM 2418 C CA . ILE A 1 299 ? -17.621 -8.177 20.967 1.00 86.12 299 ILE A CA 1
ATOM 2419 C C . ILE A 1 299 ? -18.817 -8.221 21.903 1.00 86.12 299 ILE A C 1
ATOM 2421 O O . ILE A 1 299 ? -19.936 -7.910 21.512 1.00 86.12 299 ILE A O 1
ATOM 2425 N N . GLN A 1 300 ? -18.579 -8.573 23.158 1.00 85.50 300 GLN A N 1
ATOM 2426 C CA . GLN A 1 300 ? -19.609 -8.563 24.185 1.00 85.50 300 GLN A CA 1
ATOM 2427 C C . GLN A 1 300 ? -19.418 -7.339 25.080 1.00 85.50 300 GLN A C 1
ATOM 2429 O O . GLN A 1 300 ? -18.326 -7.120 25.598 1.00 85.50 300 GLN A O 1
ATOM 2434 N N . ILE A 1 301 ? -20.479 -6.558 25.279 1.00 83.56 301 ILE A N 1
ATOM 2435 C CA . ILE A 1 301 ? -20.572 -5.596 26.380 1.00 83.56 301 ILE A CA 1
ATOM 2436 C C . ILE A 1 301 ? -21.007 -6.393 27.612 1.00 83.56 301 ILE A C 1
ATOM 2438 O O . ILE A 1 301 ? -22.153 -6.849 27.625 1.00 83.56 301 ILE A O 1
ATOM 2442 N N . PRO A 1 302 ? -20.129 -6.609 28.607 1.00 82.94 302 PRO A N 1
ATOM 2443 C CA . PRO A 1 302 ? -20.479 -7.350 29.811 1.00 82.94 302 PRO A CA 1
ATOM 2444 C C . PRO A 1 302 ? -21.345 -6.501 30.762 1.00 82.94 302 PRO A C 1
ATOM 2446 O O . PRO A 1 302 ? -21.443 -5.284 30.588 1.00 82.94 302 PRO A O 1
ATOM 2449 N N . PRO A 1 303 ? -21.948 -7.114 31.794 1.00 84.81 303 PRO A N 1
ATOM 2450 C CA . PRO A 1 303 ? -22.562 -6.372 32.888 1.00 84.81 303 PRO A CA 1
ATOM 2451 C C . PRO A 1 303 ? -21.489 -5.692 33.749 1.00 84.81 303 PRO A C 1
ATOM 2453 O O . PRO A 1 303 ? -20.405 -6.242 33.951 1.00 84.81 303 PRO A O 1
ATOM 2456 N N . TYR A 1 304 ? -21.817 -4.530 34.320 1.00 83.88 304 TYR A N 1
ATOM 2457 C CA . TYR A 1 304 ? -20.927 -3.762 35.197 1.00 83.88 304 TYR A CA 1
ATOM 2458 C C . TYR A 1 304 ? -21.580 -3.528 36.570 1.00 83.88 304 TYR A C 1
ATOM 2460 O O . TYR A 1 304 ? -22.179 -2.473 36.804 1.00 83.88 304 TYR A O 1
ATOM 2468 N N . PRO A 1 305 ? -21.482 -4.496 37.501 1.00 83.94 305 PRO A N 1
ATOM 2469 C CA . PRO A 1 305 ? -21.869 -4.293 38.893 1.00 83.94 305 PRO A CA 1
ATOM 2470 C C . PRO A 1 305 ? -21.021 -3.183 39.524 1.00 83.94 305 PRO A C 1
ATOM 2472 O O . PRO A 1 305 ? -19.797 -3.197 39.423 1.00 83.94 305 PRO A O 1
ATOM 2475 N N . ALA A 1 306 ? -21.668 -2.228 40.182 1.00 85.31 306 ALA A N 1
ATOM 2476 C CA . ALA A 1 306 ? -21.026 -1.115 40.875 1.00 85.31 306 ALA A CA 1
ATOM 2477 C C . ALA A 1 306 ? -20.941 -1.356 42.387 1.00 85.31 306 ALA A C 1
ATOM 2479 O O . ALA A 1 306 ? -19.925 -1.053 43.012 1.00 85.31 306 ALA A O 1
ATOM 2480 N N . SER A 1 307 ? -21.994 -1.908 42.988 1.00 86.31 307 SER A N 1
ATOM 2481 C CA . SER A 1 307 ? -22.014 -2.248 44.410 1.00 86.31 307 SER A CA 1
ATOM 2482 C C . SER A 1 307 ? -22.996 -3.378 44.693 1.00 86.31 307 SER A C 1
ATOM 2484 O O . SER A 1 307 ? -23.831 -3.727 43.856 1.00 86.31 307 SER A O 1
ATOM 2486 N N . TYR A 1 308 ? -22.895 -3.948 45.889 1.00 86.75 308 TYR A N 1
ATOM 2487 C CA . TYR A 1 308 ? -23.891 -4.871 46.405 1.00 86.75 308 TYR A CA 1
ATOM 2488 C C . TYR A 1 308 ? -24.234 -4.519 47.853 1.00 86.75 308 TYR A C 1
ATOM 2490 O O . TYR A 1 308 ? -23.389 -4.022 48.601 1.00 86.75 308 TYR A O 1
ATOM 2498 N N . SER A 1 309 ? -25.473 -4.788 48.244 1.00 85.62 309 SER A N 1
ATOM 2499 C CA . SER A 1 309 ? -25.948 -4.733 49.620 1.00 85.62 309 SER A CA 1
ATOM 2500 C C . SER A 1 309 ? -26.548 -6.092 49.979 1.00 85.62 309 SER A C 1
ATOM 2502 O O . SER A 1 309 ? -27.010 -6.839 49.114 1.00 85.62 309 SER A O 1
ATOM 2504 N N . THR A 1 310 ? -26.475 -6.471 51.250 1.00 81.94 310 THR A N 1
ATOM 2505 C CA . THR A 1 310 ? -27.058 -7.728 51.713 1.00 81.94 310 THR A CA 1
ATOM 2506 C C . THR A 1 310 ? -27.672 -7.547 53.087 1.00 81.94 310 THR A C 1
ATOM 2508 O O . THR A 1 310 ? -27.089 -6.897 53.956 1.00 81.94 310 THR A O 1
ATOM 2511 N N . ASN A 1 311 ? -28.847 -8.138 53.282 1.00 72.12 311 ASN A N 1
ATOM 2512 C CA . ASN A 1 311 ? -29.459 -8.305 54.599 1.00 72.12 311 ASN A CA 1
ATOM 2513 C C . ASN A 1 311 ? -29.281 -9.737 55.140 1.00 72.12 311 ASN A C 1
ATOM 2515 O O . ASN A 1 311 ? -29.915 -10.102 56.131 1.00 72.12 311 ASN A O 1
ATOM 2519 N N . ALA A 1 312 ? -28.436 -10.549 54.492 1.00 63.72 312 ALA A N 1
ATOM 2520 C CA . ALA A 1 312 ? -28.238 -11.941 54.857 1.00 63.72 312 ALA A CA 1
ATOM 2521 C C . ALA A 1 312 ? -27.644 -12.068 56.265 1.00 63.72 312 ALA A C 1
ATOM 2523 O O . ALA A 1 312 ? -26.602 -11.491 56.589 1.00 63.72 312 ALA A O 1
ATOM 2524 N N . THR A 1 313 ? -28.297 -12.876 57.100 1.00 58.72 313 THR A N 1
ATOM 2525 C CA . THR A 1 313 ? -27.714 -13.331 58.365 1.00 58.72 313 THR A CA 1
ATOM 2526 C C . THR A 1 313 ? -26.829 -14.555 58.120 1.00 58.72 313 THR A C 1
ATOM 2528 O O . THR A 1 313 ? -26.871 -15.175 57.060 1.00 58.72 313 THR A O 1
ATOM 2531 N N . LYS A 1 314 ? -26.005 -14.920 59.109 1.00 58.91 314 LYS A N 1
ATOM 2532 C CA . LYS A 1 314 ? -24.970 -15.973 59.035 1.00 58.91 314 LYS A CA 1
ATOM 2533 C C . LYS A 1 314 ? -25.484 -17.375 58.629 1.00 58.91 314 LYS A C 1
ATOM 2535 O O . LYS A 1 314 ? -24.668 -18.270 58.435 1.00 58.91 314 LYS A O 1
ATOM 2540 N N . TYR A 1 315 ? -26.802 -17.564 58.520 1.00 56.88 315 TYR A N 1
ATOM 2541 C CA . TYR A 1 315 ? -27.469 -18.830 58.234 1.00 56.88 315 TYR A CA 1
ATOM 2542 C C . TYR A 1 315 ? -28.471 -18.673 57.069 1.00 56.88 315 TYR A C 1
ATOM 2544 O O . TYR A 1 315 ? -29.650 -18.417 57.263 1.00 56.88 315 TYR A O 1
ATOM 2552 N N . ASN A 1 316 ? -27.944 -18.844 55.856 1.00 55.78 316 ASN A N 1
ATOM 2553 C CA . ASN A 1 316 ? -28.570 -19.347 54.622 1.00 55.78 316 ASN A CA 1
ATOM 2554 C C . ASN A 1 316 ? -29.778 -18.655 53.963 1.00 55.78 316 ASN A C 1
ATOM 2556 O O . ASN A 1 316 ? -30.148 -19.099 52.878 1.00 55.78 316 ASN A O 1
ATOM 2560 N N . GLU A 1 317 ? -30.333 -17.562 54.488 1.00 67.50 317 GLU A N 1
ATOM 2561 C CA . GLU A 1 317 ? -31.390 -16.815 53.784 1.00 67.50 317 GLU A CA 1
ATOM 2562 C C . GLU A 1 317 ? -31.162 -15.298 53.856 1.00 67.50 317 GLU A C 1
ATOM 2564 O O . GLU A 1 317 ? -30.861 -14.733 54.912 1.00 67.50 317 GLU A O 1
ATOM 2569 N N . GLY A 1 318 ? -31.264 -14.633 52.702 1.00 70.62 318 GLY A N 1
ATOM 2570 C CA . GLY A 1 318 ? -31.073 -13.194 52.573 1.00 70.62 318 GLY A CA 1
ATOM 2571 C C . GLY A 1 318 ? -31.207 -12.714 51.133 1.00 70.62 318 GLY A C 1
ATOM 2572 O O . GLY A 1 318 ? -30.980 -13.461 50.183 1.00 70.62 318 GLY A O 1
ATOM 2573 N N . ILE A 1 319 ? -31.585 -11.452 50.984 1.00 79.75 319 ILE A N 1
ATOM 2574 C CA . ILE A 1 319 ? -31.670 -10.755 49.707 1.00 79.75 319 ILE A CA 1
ATOM 2575 C C . ILE A 1 319 ? -30.328 -10.061 49.478 1.00 79.75 319 ILE A C 1
ATOM 2577 O O . ILE A 1 319 ? -29.876 -9.274 50.314 1.00 79.75 319 ILE A O 1
ATOM 2581 N N . VAL A 1 320 ? -29.701 -10.367 48.342 1.00 82.44 320 VAL A N 1
ATOM 2582 C CA . VAL A 1 320 ? -28.547 -9.624 47.832 1.00 82.44 320 VAL A CA 1
ATOM 2583 C C . VAL A 1 320 ? -29.053 -8.672 46.764 1.00 82.44 320 VAL A C 1
ATOM 2585 O O . VAL A 1 320 ? -29.578 -9.099 45.738 1.00 82.44 320 VAL A O 1
ATOM 2588 N N . GLU A 1 321 ? -28.893 -7.383 47.013 1.00 86.00 321 GLU A N 1
ATOM 2589 C CA . GLU A 1 321 ? -29.200 -6.338 46.049 1.00 86.00 321 GLU A CA 1
ATOM 2590 C C . GLU A 1 321 ? -27.908 -5.946 45.336 1.00 86.00 321 GLU A C 1
ATOM 2592 O O . GLU A 1 321 ? -26.923 -5.595 45.982 1.00 86.00 321 GLU A O 1
ATOM 2597 N N . ILE A 1 322 ? -27.893 -6.019 44.007 1.00 85.62 322 ILE A N 1
ATOM 2598 C CA . ILE A 1 322 ? -26.751 -5.615 43.182 1.00 85.62 322 ILE A CA 1
ATOM 2599 C C . ILE A 1 322 ? -27.157 -4.360 42.417 1.00 85.62 322 ILE A C 1
ATOM 2601 O O . ILE A 1 322 ? -28.153 -4.371 41.697 1.00 85.62 322 ILE A O 1
ATOM 2605 N N . THR A 1 323 ? -26.370 -3.293 42.538 1.00 85.75 323 THR A N 1
ATOM 2606 C CA . THR A 1 323 ? -26.540 -2.081 41.727 1.00 85.75 323 THR A CA 1
ATOM 2607 C C . THR A 1 323 ? -25.408 -1.982 40.714 1.00 85.75 323 THR A C 1
ATOM 2609 O O . THR A 1 323 ? -24.286 -2.411 40.979 1.00 85.75 323 THR A O 1
ATOM 2612 N N . GLY A 1 324 ? -25.688 -1.453 39.528 1.00 84.31 324 GLY A N 1
ATOM 2613 C CA . GLY A 1 324 ? -24.726 -1.396 38.431 1.00 84.31 324 GLY A CA 1
ATOM 2614 C C . GLY A 1 324 ? -25.382 -1.028 37.106 1.00 84.31 324 GLY A C 1
ATOM 2615 O O . GLY A 1 324 ? -26.572 -0.721 37.058 1.00 84.31 324 GLY A O 1
ATOM 2616 N N . THR A 1 325 ? -24.607 -1.075 36.026 1.00 83.31 325 THR A N 1
ATOM 2617 C CA . THR A 1 325 ? -25.079 -0.821 34.658 1.00 83.31 325 THR A CA 1
ATOM 2618 C C . THR A 1 325 ? -25.019 -2.089 33.813 1.00 83.31 325 THR A C 1
ATOM 2620 O O . THR A 1 325 ? -24.266 -3.017 34.108 1.00 83.31 325 THR A O 1
ATOM 2623 N N . GLN A 1 326 ? -25.843 -2.153 32.763 1.00 83.75 326 GLN A N 1
ATOM 2624 C CA . GLN A 1 326 ? -25.932 -3.312 31.866 1.00 83.75 326 GLN A CA 1
ATOM 2625 C C . GLN A 1 326 ? -26.235 -4.651 32.569 1.00 83.75 326 GLN A C 1
ATOM 2627 O O . GLN A 1 326 ? -25.936 -5.705 32.021 1.00 83.75 326 GLN A O 1
ATOM 2632 N N . LEU A 1 327 ? -26.846 -4.638 33.762 1.00 84.19 327 LEU A N 1
ATOM 2633 C CA . LEU A 1 327 ? -27.133 -5.859 34.533 1.00 84.19 327 LEU A CA 1
ATOM 2634 C C . LEU A 1 327 ? -28.211 -6.747 33.893 1.00 84.19 327 LEU A C 1
ATOM 2636 O O . LEU A 1 327 ? -28.262 -7.939 34.174 1.00 84.19 327 LEU A O 1
ATOM 2640 N N . LEU A 1 328 ? -29.053 -6.169 33.035 1.00 81.62 328 LEU A N 1
ATOM 2641 C CA . LEU A 1 328 ? -30.085 -6.891 32.300 1.00 81.62 328 LEU A CA 1
ATOM 2642 C C . LEU A 1 328 ? -29.565 -7.337 30.935 1.00 81.62 328 LEU A C 1
ATOM 2644 O O . LEU A 1 328 ? -28.804 -6.615 30.276 1.00 81.62 328 LEU A O 1
ATOM 2648 N N . SER A 1 329 ? -30.017 -8.510 30.488 1.00 77.12 329 SER A N 1
ATOM 2649 C CA . SER A 1 329 ? -29.890 -8.888 29.086 1.00 77.12 329 SER A CA 1
ATOM 2650 C C . SER A 1 329 ? -30.981 -8.211 28.255 1.00 77.12 329 SER A C 1
ATOM 2652 O O . SER A 1 329 ? -32.012 -7.768 28.761 1.00 77.12 329 SER A O 1
ATOM 2654 N N . ARG A 1 330 ? -30.785 -8.172 26.936 1.00 70.50 330 ARG A N 1
ATOM 2655 C CA . ARG A 1 330 ? -31.794 -7.643 26.009 1.00 70.50 330 ARG A CA 1
ATOM 2656 C C . ARG A 1 330 ? -33.135 -8.393 26.070 1.00 70.50 330 ARG A C 1
ATOM 2658 O O . ARG A 1 330 ? -34.159 -7.806 25.739 1.00 70.50 330 ARG A O 1
ATOM 2665 N N . LYS A 1 331 ? -33.138 -9.679 26.445 1.00 75.06 331 LYS A N 1
ATOM 2666 C CA . LYS A 1 331 ? -34.379 -10.459 26.592 1.00 75.06 331 LYS A CA 1
ATOM 2667 C C . LYS A 1 331 ? -35.158 -10.006 27.821 1.00 75.06 331 LYS A C 1
ATOM 2669 O O . LYS A 1 331 ? -36.327 -9.681 27.683 1.00 75.06 331 LYS A O 1
ATOM 2674 N N . ASP A 1 332 ? -34.470 -9.870 28.952 1.00 72.69 332 ASP A N 1
ATOM 2675 C CA . ASP A 1 332 ? -35.084 -9.522 30.240 1.00 72.69 332 ASP A CA 1
ATOM 2676 C C . ASP A 1 332 ? -35.728 -8.126 30.232 1.00 72.69 332 ASP A C 1
ATOM 2678 O O . ASP A 1 332 ? -36.633 -7.860 31.012 1.00 72.69 332 ASP A O 1
ATOM 2682 N N . GLN A 1 333 ? -35.289 -7.229 29.340 1.00 60.56 333 GLN A N 1
ATOM 2683 C CA . GLN A 1 333 ? -35.913 -5.915 29.168 1.00 60.56 333 GLN A CA 1
ATOM 2684 C C . GLN A 1 333 ? -37.262 -5.971 28.441 1.00 60.56 333 GLN A C 1
ATOM 2686 O O . GLN A 1 333 ? -38.139 -5.177 28.751 1.00 60.56 333 GLN A O 1
ATOM 2691 N N . ASN A 1 334 ? -37.434 -6.855 27.455 1.00 58.97 334 ASN A N 1
ATOM 2692 C CA . ASN A 1 334 ? -38.705 -6.935 26.722 1.00 58.97 334 ASN A CA 1
ATOM 2693 C C . ASN A 1 334 ? -39.836 -7.534 27.576 1.00 58.97 334 ASN A C 1
ATOM 2695 O O . ASN A 1 334 ? -40.995 -7.451 27.178 1.00 58.97 334 ASN A O 1
ATOM 2699 N N . ASP A 1 335 ? -39.477 -8.128 28.716 1.00 57.69 335 ASP A N 1
ATOM 2700 C CA . ASP A 1 335 ? -40.382 -8.751 29.679 1.00 57.69 335 ASP A CA 1
ATOM 2701 C C . ASP A 1 335 ? -40.667 -7.844 30.906 1.00 57.69 335 ASP A C 1
ATOM 2703 O O . ASP A 1 335 ? -41.356 -8.273 31.835 1.00 57.69 335 ASP A O 1
ATOM 2707 N N . LEU A 1 336 ? -40.156 -6.600 30.906 1.00 53.56 336 LEU A N 1
ATOM 2708 C CA . LEU A 1 336 ? -40.446 -5.517 31.865 1.00 53.56 336 LEU A CA 1
ATOM 2709 C C . LEU A 1 336 ? -41.429 -4.510 31.259 1.00 53.56 336 LEU A C 1
ATOM 2711 O O . LEU A 1 336 ? -42.313 -4.042 32.015 1.00 53.56 336 LEU A O 1
#

Sequence (336 aa):
MFKDKNKIVILVFLIHLSICFGYHVKTSYGKIVVDFTGLYDRVPLNITIYKDPYLKIPYLNLNFTWSKFSDPEFHNYIFDRITYVATMDSKKYYGSAASACVLDGTTNKTECGFQAYSIKRCLFPPYNVTFLNKPPTKGGVINVTGEFMRLGINDLKVALFKSKDFYQNVTVAGEYDDPNYNPNFLSITFPPGYGKFKFCLDSDEQNCYDLSFQSPLISSVYYNTTNNHLTIKGDNFYNSKYGVRERTIVYVYINGSSLKESDITSIGYEEMVLSYSSIYTQELNISINIDSLYTNNTIQIPPYPASYSTNATKYNEGIVEITGTQLLSRKDQNDL

Nearest PDB structures (foldseek):
  1cgx-assembly1_A  TM=4.099E-01  e=6.635E-03  Niallia circulans
  1ot2-assembly1_A  TM=3.824E-01  e=2.058E-02  Niallia circulans
  1cgw-assembly1_A  TM=4.184E-01  e=6.383E-02  Niallia circulans
  2dij-assembly1_A  TM=2.338E-01  e=1.198E-02  Niallia circulans
  1cgy-assembly1_A  TM=2.252E-01  e=1.458E-02  Niallia circulans